Protein AF-T0GDC6-F1 (afdb_monomer)

pLDDT: mean 84.87, std 10.02, range [43.97, 96.94]

Mean predicted aligned error: 14.64 Å

Structure (mmCIF, N/CA/C/O backbone):
data_AF-T0GDC6-F1
#
_entry.id   AF-T0GDC6-F1
#
loop_
_atom_site.group_PDB
_atom_site.id
_atom_site.type_symbol
_atom_site.label_atom_id
_atom_site.label_alt_id
_atom_site.label_comp_id
_atom_site.label_asym_id
_atom_site.label_entity_id
_atom_site.label_seq_id
_atom_site.pdbx_PDB_ins_code
_atom_site.Cartn_x
_atom_site.Cartn_y
_atom_site.Cartn_z
_atom_site.occupancy
_atom_site.B_iso_or_equiv
_atom_site.auth_seq_id
_atom_site.auth_comp_id
_atom_site.auth_asym_id
_atom_site.auth_atom_id
_atom_site.pdbx_PDB_model_num
ATOM 1 N N . MET A 1 1 ? 1.321 3.218 -5.647 1.00 87.94 1 MET A N 1
ATOM 2 C CA . MET A 1 1 ? 1.070 2.424 -6.868 1.00 87.94 1 MET A CA 1
ATOM 3 C C . MET A 1 1 ? 0.494 1.071 -6.479 1.00 87.94 1 MET A C 1
ATOM 5 O O . MET A 1 1 ? 0.985 0.480 -5.526 1.00 87.94 1 MET A O 1
ATOM 9 N N . ILE A 1 2 ? -0.524 0.587 -7.190 1.00 90.12 2 ILE A N 1
ATOM 10 C CA . ILE A 1 2 ? -1.077 -0.759 -6.992 1.00 90.12 2 ILE A CA 1
ATOM 11 C C . ILE A 1 2 ? -0.077 -1.789 -7.525 1.00 90.12 2 ILE A C 1
ATOM 13 O O . ILE A 1 2 ? 0.287 -1.742 -8.698 1.00 90.12 2 ILE A O 1
ATOM 17 N N . THR A 1 3 ? 0.374 -2.711 -6.680 1.00 88.94 3 THR A N 1
ATOM 18 C CA . THR A 1 3 ? 1.373 -3.736 -7.024 1.00 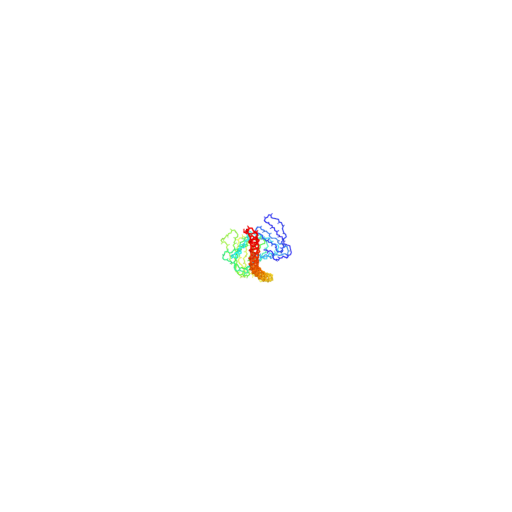88.94 3 THR A CA 1
ATOM 19 C C . THR A 1 3 ? 0.760 -5.112 -7.241 1.00 88.94 3 THR A C 1
ATOM 21 O O . THR A 1 3 ? 1.331 -5.918 -7.973 1.00 88.94 3 THR A O 1
ATOM 24 N N . PHE A 1 4 ? -0.404 -5.376 -6.652 1.00 88.44 4 PHE A N 1
ATOM 25 C CA . PHE A 1 4 ? -1.114 -6.639 -6.802 1.00 88.44 4 PHE A CA 1
ATOM 26 C C . PHE A 1 4 ? -2.624 -6.416 -6.754 1.00 88.44 4 PHE A C 1
ATOM 28 O O . PHE A 1 4 ? -3.105 -5.554 -6.020 1.00 88.44 4 PHE A O 1
ATOM 35 N N . VAL A 1 5 ? -3.372 -7.199 -7.532 1.00 88.62 5 VAL A N 1
ATOM 36 C CA . VAL A 1 5 ? -4.837 -7.158 -7.584 1.00 88.62 5 VAL A CA 1
ATOM 37 C C . VAL A 1 5 ? -5.374 -8.577 -7.717 1.00 88.62 5 VAL A C 1
ATOM 39 O O . VAL A 1 5 ? -4.943 -9.326 -8.593 1.00 88.62 5 VAL A O 1
ATOM 42 N N . LYS A 1 6 ? -6.366 -8.920 -6.896 1.00 88.25 6 LYS A N 1
ATOM 43 C CA . LYS A 1 6 ? -7.207 -10.107 -7.059 1.00 88.25 6 LYS A CA 1
ATOM 44 C C . LYS A 1 6 ? -8.673 -9.702 -6.996 1.00 88.25 6 LYS A C 1
ATOM 46 O O . LYS A 1 6 ? -9.076 -8.967 -6.100 1.00 88.25 6 LYS A O 1
ATOM 51 N N . GLY A 1 7 ? -9.473 -10.237 -7.914 1.00 89.56 7 GLY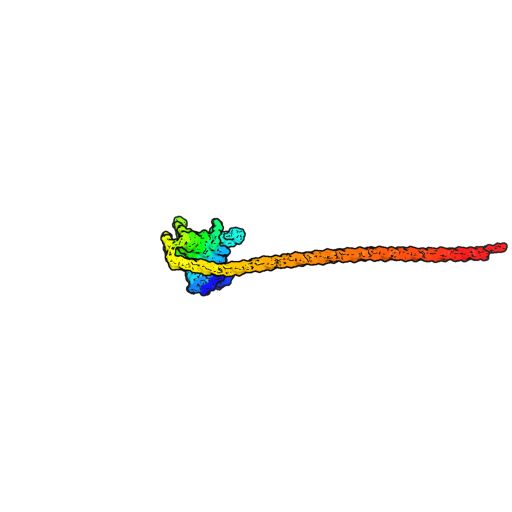 A N 1
ATOM 52 C CA . GLY A 1 7 ? -10.912 -9.994 -7.956 1.00 89.56 7 GLY A CA 1
ATOM 53 C C . GLY A 1 7 ? -11.271 -8.619 -8.524 1.00 89.56 7 GLY A C 1
ATOM 54 O O . GLY A 1 7 ? -10.617 -8.120 -9.437 1.00 89.56 7 GLY A O 1
ATOM 55 N N . THR A 1 8 ? -12.348 -8.029 -8.010 1.00 92.62 8 THR A N 1
ATOM 56 C CA . THR A 1 8 ? -12.908 -6.759 -8.486 1.00 92.62 8 THR A CA 1
ATOM 57 C C . THR A 1 8 ? -12.355 -5.596 -7.674 1.00 92.62 8 THR A C 1
ATOM 59 O O . THR A 1 8 ? -12.653 -5.472 -6.484 1.00 92.62 8 THR A O 1
ATOM 62 N N . VAL A 1 9 ? -11.593 -4.720 -8.330 1.00 94.69 9 VAL A N 1
ATOM 63 C CA . VAL A 1 9 ? -11.029 -3.508 -7.725 1.00 94.69 9 VAL A CA 1
ATOM 64 C C . VAL A 1 9 ? -11.320 -2.309 -8.618 1.00 94.69 9 VAL A C 1
ATOM 66 O O . VAL A 1 9 ? -10.978 -2.289 -9.804 1.00 94.69 9 VAL A O 1
ATOM 69 N N . LYS A 1 10 ? -11.970 -1.304 -8.039 1.00 94.44 10 LYS A N 1
ATOM 70 C CA . LYS A 1 10 ? -12.361 -0.066 -8.708 1.00 94.44 10 LYS A CA 1
ATOM 71 C C . LYS A 1 10 ? -11.601 1.096 -8.100 1.00 94.44 10 LYS A C 1
ATOM 73 O O . LYS A 1 10 ? -11.479 1.192 -6.883 1.00 94.44 10 LYS A O 1
ATOM 78 N N . LEU A 1 11 ? -11.112 1.985 -8.950 1.00 94.50 11 LEU A N 1
ATOM 79 C CA . LEU A 1 11 ? -10.502 3.239 -8.542 1.00 94.50 11 LEU A CA 1
ATOM 80 C C . LEU A 1 11 ? -11.420 4.381 -8.975 1.00 94.50 11 LEU A C 1
ATOM 82 O O . LEU A 1 11 ? -11.997 4.344 -10.053 1.00 94.50 11 LEU A O 1
ATOM 86 N N . PHE A 1 12 ? -11.546 5.408 -8.157 1.00 93.88 12 PHE A N 1
ATOM 87 C CA . PHE A 1 12 ? -12.284 6.623 -8.453 1.00 93.88 12 PHE A CA 1
ATOM 88 C C . PHE A 1 12 ? -11.332 7.787 -8.262 1.00 93.88 12 PHE A C 1
ATOM 90 O O . PHE A 1 12 ? -10.625 7.840 -7.257 1.00 93.88 12 PHE A O 1
ATOM 97 N N . ASP A 1 13 ? -11.295 8.699 -9.225 1.00 91.12 13 ASP A N 1
ATOM 98 C CA . ASP A 1 13 ? -10.510 9.915 -9.055 1.00 91.12 13 ASP A CA 1
ATOM 99 C C . ASP A 1 13 ? -11.232 10.962 -8.199 1.00 91.12 13 ASP A C 1
ATOM 101 O O . ASP A 1 13 ? -12.396 10.791 -7.830 1.00 91.12 13 ASP A O 1
ATOM 105 N N . LYS A 1 14 ? -10.551 12.079 -7.927 1.00 89.06 14 LYS A N 1
ATOM 106 C CA . LYS A 1 14 ? -11.100 13.211 -7.163 1.00 89.06 14 LYS A CA 1
ATOM 107 C C . LYS A 1 14 ? -12.462 13.742 -7.643 1.00 89.06 14 LYS A C 1
ATOM 109 O O . LYS A 1 14 ? -13.164 14.383 -6.869 1.00 89.06 14 LYS A O 1
ATOM 114 N N . VAL A 1 15 ? -12.834 13.537 -8.916 1.00 88.19 15 VAL A N 1
ATOM 115 C CA . VAL A 1 15 ? -14.137 13.970 -9.466 1.00 88.19 15 VAL A CA 1
ATOM 116 C C . VAL A 1 15 ? -15.171 12.840 -9.492 1.00 88.19 15 VAL A C 1
ATOM 118 O O . VAL A 1 15 ? -16.269 13.017 -10.015 1.00 88.19 15 VAL A O 1
ATOM 121 N N . GLY A 1 16 ? -14.836 11.677 -8.929 1.00 87.06 16 GLY A N 1
ATOM 122 C CA . GLY A 1 16 ? -15.696 10.500 -8.867 1.00 87.06 16 GLY A CA 1
ATOM 123 C C . GLY A 1 16 ? -15.727 9.686 -10.159 1.00 87.06 16 GLY A C 1
ATOM 124 O O . GLY A 1 16 ? -16.587 8.817 -10.304 1.00 87.06 16 GLY A O 1
ATOM 125 N N . LYS A 1 17 ? -14.817 9.931 -11.112 1.00 91.31 17 LYS A N 1
ATOM 126 C CA . LYS A 1 17 ? -14.759 9.145 -12.346 1.00 91.31 17 LYS A CA 1
ATOM 127 C C . LYS A 1 17 ? -14.129 7.786 -12.062 1.00 91.31 17 LYS A C 1
ATOM 129 O O . LYS A 1 17 ? -12.987 7.705 -11.610 1.00 91.31 17 LYS A O 1
ATOM 134 N N . GLU A 1 18 ? -14.867 6.727 -12.387 1.00 92.06 18 GLU A N 1
ATOM 135 C CA . GLU A 1 18 ? -14.387 5.351 -12.271 1.00 92.06 18 GLU A CA 1
ATOM 136 C C . GLU A 1 18 ? -13.240 5.079 -13.262 1.00 92.06 18 GLU A C 1
ATOM 138 O O . GLU A 1 18 ? -13.287 5.439 -14.444 1.00 92.06 18 GLU A O 1
ATOM 143 N N . LYS A 1 19 ? -12.199 4.427 -12.753 1.00 90.19 19 LYS A N 1
ATOM 144 C CA . LYS A 1 19 ? -11.016 3.930 -13.447 1.00 90.19 19 LYS A CA 1
ATOM 145 C C . LYS A 1 19 ? -10.778 2.480 -13.008 1.00 90.19 19 LYS A C 1
ATOM 147 O O . LYS A 1 19 ? -11.072 2.121 -11.865 1.00 90.19 19 LYS A O 1
ATOM 152 N N . PRO A 1 20 ? -10.222 1.629 -13.880 1.00 85.31 20 PRO A N 1
ATOM 153 C CA . PRO A 1 20 ? -9.853 0.278 -13.486 1.00 85.31 20 PRO A CA 1
ATOM 154 C C . PRO A 1 20 ? -8.750 0.321 -12.418 1.00 85.31 20 PRO A C 1
ATOM 156 O O . PRO A 1 20 ? -7.699 0.930 -12.627 1.00 85.31 20 PRO A O 1
ATOM 159 N N . GLY A 1 21 ? -8.977 -0.345 -11.282 1.00 85.81 21 GLY A N 1
ATOM 160 C CA . GLY A 1 21 ? -7.964 -0.560 -10.250 1.00 85.81 21 GLY A CA 1
ATOM 161 C C . GLY A 1 21 ? -7.010 -1.676 -10.661 1.00 85.81 21 GLY A C 1
ATOM 162 O O . GLY A 1 21 ? -7.062 -2.764 -10.103 1.00 85.81 21 GLY A O 1
ATOM 163 N N . ALA A 1 22 ? -6.199 -1.433 -11.691 1.00 87.25 22 ALA A N 1
ATOM 164 C CA . ALA A 1 22 ? -5.261 -2.406 -12.242 1.00 87.25 22 ALA A CA 1
ATOM 165 C C . ALA A 1 22 ? -3.869 -2.294 -11.601 1.00 87.25 22 ALA A C 1
ATOM 167 O O . ALA A 1 22 ? -3.499 -1.256 -11.049 1.00 87.25 22 ALA A O 1
ATOM 168 N N . VAL A 1 23 ? -3.067 -3.354 -11.724 1.00 87.31 23 VAL A N 1
ATOM 169 C CA . VAL A 1 23 ? -1.643 -3.318 -11.359 1.00 87.31 23 VAL A CA 1
ATOM 170 C C . VAL A 1 23 ? -0.941 -2.184 -12.122 1.00 87.31 23 VAL A C 1
ATOM 172 O O . VAL A 1 23 ? -1.254 -1.920 -13.282 1.00 87.31 23 VAL A O 1
ATOM 175 N N . ASN A 1 24 ? -0.002 -1.508 -11.461 1.00 85.88 24 ASN A N 1
ATOM 176 C CA . ASN A 1 24 ? 0.695 -0.293 -11.899 1.00 85.88 24 ASN A CA 1
ATOM 177 C C . ASN A 1 24 ? -0.163 0.983 -11.960 1.00 85.88 24 ASN A C 1
ATOM 179 O O . ASN A 1 24 ? 0.342 2.036 -12.350 1.00 85.88 24 ASN A O 1
ATOM 183 N N . ALA A 1 25 ? -1.429 0.947 -11.530 1.00 87.12 25 ALA A N 1
ATOM 184 C CA . ALA A 1 25 ? -2.201 2.172 -11.357 1.00 87.12 25 ALA A CA 1
ATOM 185 C C . ALA A 1 25 ? -1.649 3.007 -10.189 1.00 87.12 25 ALA A C 1
ATOM 187 O O . ALA A 1 25 ? -1.291 2.491 -9.123 1.00 87.12 25 ALA A O 1
ATOM 188 N N . PHE A 1 26 ? -1.596 4.322 -10.379 1.00 87.62 26 PHE A N 1
ATOM 189 C CA . PHE A 1 26 ? -1.229 5.270 -9.333 1.00 87.62 26 PHE A CA 1
ATOM 190 C C . PHE A 1 26 ? -2.486 5.780 -8.638 1.00 87.62 26 PHE A C 1
ATOM 192 O O . PHE A 1 26 ? -3.463 6.111 -9.304 1.00 87.62 26 PHE A O 1
ATOM 199 N N . LEU A 1 27 ? -2.431 5.848 -7.308 1.00 87.88 27 LEU A N 1
ATOM 200 C CA . LEU A 1 27 ? -3.417 6.567 -6.514 1.00 87.88 27 LEU A CA 1
ATOM 201 C C . LEU A 1 27 ? -2.847 7.948 -6.229 1.00 87.88 27 LEU A C 1
ATOM 203 O O . LEU A 1 27 ? -1.712 8.068 -5.757 1.00 87.88 27 LEU A O 1
ATOM 207 N N . LEU A 1 28 ? -3.627 8.968 -6.549 1.00 88.75 28 LEU A N 1
ATOM 208 C CA . LEU A 1 28 ? -3.321 10.359 -6.271 1.00 88.75 28 LEU A CA 1
ATOM 209 C C . LEU A 1 28 ? -4.038 10.807 -4.989 1.00 88.75 28 LEU A C 1
ATOM 211 O O . LEU A 1 28 ? -4.956 10.130 -4.516 1.00 88.75 28 LEU A O 1
ATOM 215 N N . PRO A 1 29 ? -3.632 11.944 -4.402 1.00 89.62 29 PRO A N 1
ATOM 216 C CA . PRO A 1 29 ? -4.428 12.582 -3.365 1.00 89.62 29 PRO A CA 1
ATOM 217 C C . PRO A 1 29 ? -5.875 12.779 -3.832 1.00 89.62 29 PRO A C 1
ATOM 219 O O . PRO A 1 29 ? -6.115 13.144 -4.981 1.00 89.62 29 PRO A O 1
ATOM 222 N N . GLU A 1 30 ? -6.809 12.551 -2.914 1.00 90.62 30 GLU A N 1
ATOM 223 C CA . GLU A 1 30 ? -8.265 12.582 -3.093 1.00 90.62 30 GLU A CA 1
ATOM 224 C C . GLU A 1 30 ? -8.864 11.435 -3.925 1.00 90.62 30 GLU A C 1
ATOM 226 O O . GLU A 1 30 ? -10.083 11.381 -4.091 1.00 90.62 30 GLU A O 1
ATOM 231 N N . ASP A 1 31 ? -8.057 10.479 -4.394 1.00 93.31 31 ASP A N 1
ATOM 232 C CA . ASP A 1 31 ? -8.579 9.273 -5.037 1.00 93.31 31 ASP A CA 1
ATOM 233 C C . ASP A 1 31 ? -9.200 8.313 -4.009 1.00 93.31 31 ASP A C 1
ATOM 235 O O . ASP A 1 31 ? -8.842 8.281 -2.826 1.00 93.31 31 ASP A O 1
ATOM 239 N N . ARG A 1 32 ? -10.118 7.467 -4.477 1.00 94.94 32 ARG A N 1
ATOM 240 C CA . ARG A 1 32 ? -10.798 6.449 -3.673 1.00 94.94 32 ARG A CA 1
ATOM 241 C C . ARG A 1 32 ? -10.711 5.090 -4.344 1.00 94.94 32 ARG A C 1
ATOM 243 O O . ARG A 1 32 ? -10.975 4.967 -5.533 1.00 94.94 32 ARG A O 1
ATOM 250 N N . ILE A 1 33 ? -10.401 4.060 -3.576 1.00 95.44 33 ILE A N 1
ATOM 251 C CA . ILE A 1 33 ? -10.332 2.674 -4.034 1.00 95.44 33 ILE A CA 1
ATOM 252 C C . ILE A 1 33 ? -11.403 1.837 -3.339 1.00 95.44 33 ILE A C 1
ATOM 254 O O . ILE A 1 33 ? -11.638 1.972 -2.136 1.00 95.44 33 ILE A O 1
ATOM 258 N N . GLU A 1 34 ? -12.067 0.990 -4.120 1.00 96.00 34 GLU A N 1
ATOM 259 C CA . GLU A 1 34 ? -13.114 0.085 -3.664 1.00 96.00 34 GLU A CA 1
ATOM 260 C C . GLU A 1 34 ? -12.808 -1.350 -4.090 1.00 96.00 34 GLU A C 1
ATOM 262 O O . GLU A 1 34 ? -12.505 -1.619 -5.257 1.00 96.00 34 GLU A O 1
ATOM 267 N N . THR A 1 35 ? -12.921 -2.283 -3.151 1.00 95.75 35 THR A N 1
ATOM 268 C CA . THR A 1 35 ? -12.756 -3.719 -3.389 1.00 95.75 35 THR A CA 1
ATOM 269 C C . THR A 1 35 ? -14.088 -4.444 -3.223 1.00 95.75 35 THR A C 1
ATOM 271 O O . THR A 1 35 ? -14.856 -4.196 -2.291 1.00 95.75 35 THR A O 1
ATOM 274 N N . GLY A 1 36 ? -14.377 -5.356 -4.150 1.00 93.31 36 GLY A N 1
ATOM 275 C CA . GLY A 1 36 ? -15.549 -6.225 -4.080 1.00 93.31 36 GLY A CA 1
ATOM 276 C C . GLY A 1 36 ? -15.373 -7.388 -3.101 1.00 93.31 36 GLY A C 1
ATOM 277 O O . GLY A 1 36 ? -14.389 -7.471 -2.366 1.00 93.31 36 GLY A O 1
ATOM 278 N N . LYS A 1 37 ? -16.329 -8.317 -3.132 1.00 92.94 37 LYS A N 1
ATOM 279 C CA . LYS A 1 37 ? -16.255 -9.594 -2.411 1.00 92.94 37 LYS A CA 1
ATOM 280 C C . LYS A 1 37 ? -15.108 -10.461 -2.949 1.00 92.94 37 LYS A C 1
ATOM 282 O O . LYS A 1 37 ? -14.830 -10.413 -4.150 1.00 92.94 37 LYS A O 1
ATOM 287 N N . ASP A 1 38 ? -14.446 -11.227 -2.082 1.00 88.31 38 ASP A N 1
ATOM 288 C CA . ASP A 1 38 ? -13.344 -12.143 -2.421 1.00 88.31 38 ASP A CA 1
ATOM 289 C C . ASP A 1 38 ? -12.195 -11.454 -3.194 1.00 88.31 38 ASP A C 1
ATOM 291 O O . ASP A 1 38 ? -11.463 -12.077 -3.970 1.00 88.31 38 ASP A O 1
ATOM 295 N N . SER A 1 39 ? -12.058 -10.138 -3.007 1.00 90.56 39 SER A N 1
ATOM 296 C CA . SER A 1 39 ? -11.150 -9.273 -3.759 1.00 90.56 39 SER A CA 1
ATOM 297 C C . SER A 1 39 ? -10.174 -8.574 -2.821 1.00 90.56 39 SER A C 1
ATOM 299 O O . SER A 1 39 ? -10.543 -8.206 -1.712 1.00 90.56 39 SER A O 1
ATOM 301 N N . TYR A 1 40 ? -8.939 -8.352 -3.257 1.00 91.44 40 TYR A N 1
ATOM 302 C CA . TYR A 1 40 ? -7.987 -7.523 -2.520 1.00 91.44 40 TYR A CA 1
ATOM 303 C C . TYR A 1 40 ? -6.999 -6.839 -3.462 1.00 91.44 40 TYR A C 1
ATOM 305 O O . TYR A 1 40 ? -6.774 -7.290 -4.589 1.00 91.44 40 TYR A O 1
ATOM 313 N N . ALA A 1 41 ? -6.411 -5.744 -2.993 1.00 92.62 41 ALA A N 1
ATOM 314 C CA . ALA A 1 41 ? -5.368 -5.016 -3.702 1.00 92.62 41 ALA A CA 1
ATOM 315 C C . ALA A 1 41 ? -4.226 -4.660 -2.755 1.00 92.62 41 ALA A C 1
ATOM 317 O O . ALA A 1 41 ? -4.480 -4.214 -1.638 1.00 92.62 41 ALA A O 1
ATOM 318 N N . ASP A 1 42 ? -2.990 -4.787 -3.227 1.00 92.94 42 ASP A N 1
ATOM 319 C CA . ASP A 1 42 ? -1.816 -4.311 -2.499 1.00 92.94 42 ASP A CA 1
ATOM 320 C C . ASP A 1 42 ? -1.341 -2.993 -3.116 1.00 92.94 42 ASP A C 1
ATOM 322 O O . ASP A 1 42 ? -1.187 -2.859 -4.334 1.00 92.94 42 ASP A O 1
ATOM 326 N N . LEU A 1 43 ? -1.134 -2.001 -2.258 1.00 91.50 43 LEU A N 1
ATOM 327 C CA . LEU A 1 43 ? -0.713 -0.651 -2.591 1.00 91.50 43 LEU A CA 1
ATOM 328 C C . LEU A 1 43 ? 0.659 -0.382 -1.976 1.00 91.50 43 LEU A C 1
ATOM 330 O O . LEU A 1 43 ? 0.799 -0.314 -0.759 1.00 91.50 43 LEU A O 1
ATOM 334 N N . GLN A 1 44 ? 1.659 -0.144 -2.818 1.00 89.00 44 GLN A N 1
ATOM 335 C CA . GLN A 1 44 ? 2.961 0.364 -2.392 1.00 89.00 44 GLN A CA 1
ATOM 336 C C . GLN A 1 44 ? 2.928 1.897 -2.346 1.00 89.00 44 GLN A C 1
ATOM 338 O O . GLN A 1 44 ? 2.694 2.537 -3.380 1.00 89.00 44 GLN A O 1
ATOM 343 N N . LEU A 1 45 ? 3.175 2.496 -1.178 1.00 84.69 45 LEU A N 1
ATOM 344 C CA . LEU A 1 45 ? 3.294 3.956 -1.038 1.00 84.69 45 LEU A CA 1
ATOM 345 C C . LEU A 1 45 ? 4.731 4.443 -1.231 1.00 84.69 45 LEU A C 1
ATOM 347 O O . LEU A 1 45 ? 4.980 5.351 -2.016 1.00 84.69 45 LEU A O 1
ATOM 351 N N . ALA A 1 46 ? 5.667 3.822 -0.523 1.00 80.44 46 ALA A N 1
ATOM 352 C CA . ALA A 1 46 ? 7.095 4.122 -0.543 1.00 80.44 46 ALA A CA 1
ATOM 353 C C . ALA A 1 46 ? 7.870 2.832 -0.270 1.00 80.44 46 ALA A C 1
ATOM 355 O O . ALA A 1 46 ? 7.248 1.824 0.066 1.00 80.44 46 ALA A O 1
ATOM 356 N N . ASP A 1 47 ? 9.198 2.837 -0.382 1.00 75.06 47 ASP A N 1
ATOM 357 C CA . ASP A 1 47 ? 9.977 1.627 -0.116 1.00 75.06 47 ASP A CA 1
ATOM 358 C C . ASP A 1 47 ? 9.719 1.097 1.308 1.00 75.06 47 ASP A C 1
ATOM 360 O O . ASP A 1 47 ? 9.885 1.813 2.291 1.00 75.06 47 ASP A O 1
ATOM 364 N N . GLY A 1 48 ? 9.254 -0.151 1.411 1.00 77.69 48 GLY A N 1
ATOM 365 C CA . GLY A 1 48 ? 8.935 -0.795 2.689 1.00 77.69 48 GLY A CA 1
ATOM 366 C C . GLY A 1 48 ? 7.576 -0.432 3.300 1.00 77.69 48 GLY A C 1
ATOM 367 O O . GLY A 1 48 ? 7.256 -0.955 4.365 1.00 77.69 48 GLY A O 1
ATOM 368 N N . VAL A 1 49 ? 6.762 0.408 2.648 1.00 86.12 49 VAL A N 1
ATOM 369 C CA . VAL A 1 49 ? 5.398 0.745 3.098 1.00 86.12 49 VAL A CA 1
ATOM 370 C C . VAL A 1 49 ? 4.358 0.203 2.123 1.00 86.12 49 VAL A C 1
ATOM 372 O O . VAL A 1 49 ? 4.183 0.743 1.024 1.00 86.12 49 VAL A O 1
ATOM 375 N N . VAL A 1 50 ? 3.662 -0.852 2.550 1.00 90.56 50 VAL A N 1
ATOM 376 C CA . VAL A 1 50 ? 2.623 -1.545 1.775 1.00 90.56 50 VAL A CA 1
ATOM 377 C C . VAL A 1 50 ? 1.308 -1.540 2.532 1.00 90.56 50 VAL A C 1
ATOM 379 O O . VAL A 1 50 ? 1.275 -1.797 3.731 1.00 90.56 50 VAL A O 1
ATOM 382 N N . ILE A 1 51 ? 0.219 -1.291 1.816 1.00 93.38 51 ILE A N 1
ATOM 383 C CA . ILE A 1 51 ? -1.143 -1.354 2.335 1.00 93.38 51 ILE A CA 1
ATOM 384 C C . ILE A 1 51 ? -1.906 -2.388 1.520 1.00 93.38 51 ILE A C 1
ATOM 386 O O . ILE A 1 51 ? -2.124 -2.203 0.325 1.00 93.38 51 ILE A O 1
ATOM 390 N N . ARG A 1 52 ? -2.338 -3.461 2.168 1.00 94.50 52 ARG A N 1
ATOM 391 C CA . ARG A 1 52 ? -3.293 -4.417 1.624 1.00 94.50 52 ARG A CA 1
ATOM 392 C C . ARG A 1 52 ? -4.706 -3.971 1.951 1.00 94.50 52 ARG A C 1
ATOM 394 O O . ARG A 1 52 ? -5.076 -3.814 3.111 1.00 94.50 52 ARG A O 1
ATOM 401 N N . ILE A 1 53 ? -5.504 -3.813 0.912 1.00 96.12 53 ILE A N 1
ATOM 402 C CA . ILE A 1 53 ? -6.914 -3.450 0.965 1.00 96.12 53 ILE A CA 1
ATOM 403 C C . ILE A 1 53 ? -7.693 -4.746 0.771 1.00 96.12 53 ILE A C 1
ATOM 405 O O . ILE A 1 53 ? -7.661 -5.316 -0.321 1.00 96.12 53 ILE A O 1
ATOM 409 N N . LYS A 1 54 ? -8.339 -5.245 1.829 1.00 95.50 54 LYS A N 1
ATOM 410 C CA . LYS A 1 54 ? -9.087 -6.513 1.796 1.00 95.50 54 LYS A CA 1
ATOM 411 C C . LYS A 1 54 ? -10.442 -6.330 1.124 1.00 95.50 54 LYS A C 1
ATOM 413 O O . LYS A 1 54 ? -10.773 -5.242 0.666 1.00 95.50 54 LYS A O 1
ATOM 418 N N . GLU A 1 55 ? -11.231 -7.392 1.053 1.00 94.88 55 GLU A N 1
ATOM 419 C CA . GLU A 1 55 ? -12.547 -7.368 0.417 1.00 94.88 55 GLU A CA 1
ATOM 420 C C . GLU A 1 55 ? -13.520 -6.384 1.076 1.00 94.88 55 GLU A C 1
ATOM 422 O O . GLU A 1 55 ? -13.381 -6.029 2.248 1.00 94.88 55 GLU A O 1
ATOM 427 N N . ASN A 1 56 ? -14.531 -5.961 0.315 1.00 95.56 56 ASN A N 1
ATOM 428 C CA . ASN A 1 56 ? -15.614 -5.086 0.776 1.00 95.56 56 ASN A CA 1
ATOM 429 C C . ASN A 1 56 ? -15.123 -3.788 1.442 1.00 95.56 56 ASN A C 1
ATOM 431 O O . ASN A 1 56 ? -15.742 -3.301 2.396 1.00 95.56 56 ASN A O 1
ATOM 435 N N . THR A 1 57 ? -14.011 -3.242 0.947 1.00 96.94 57 THR A N 1
ATOM 436 C CA . THR A 1 57 ? -13.331 -2.090 1.535 1.00 96.94 57 THR A CA 1
ATOM 437 C C . THR A 1 57 ? -13.495 -0.852 0.672 1.00 96.94 57 THR A C 1
ATOM 439 O O . THR A 1 57 ? -13.374 -0.917 -0.548 1.00 96.94 57 THR A O 1
ATOM 442 N N . VAL A 1 58 ? -13.758 0.281 1.322 1.00 96.12 58 VAL A N 1
ATOM 443 C CA . VAL A 1 58 ? -13.803 1.615 0.718 1.00 96.12 58 VAL A CA 1
ATOM 444 C C . VAL A 1 58 ? -12.773 2.477 1.432 1.00 96.12 58 VAL A C 1
ATOM 446 O O . VAL A 1 58 ? -12.943 2.817 2.606 1.00 96.12 58 VAL A O 1
ATOM 449 N N . LEU A 1 59 ? -11.704 2.815 0.718 1.00 96.38 59 LEU A N 1
ATOM 450 C CA . LEU A 1 59 ? -10.569 3.560 1.251 1.00 96.38 59 LEU A CA 1
ATOM 451 C C . LEU A 1 59 ? -10.326 4.804 0.391 1.00 96.38 59 LEU A C 1
ATOM 453 O O . LEU A 1 59 ? -10.157 4.704 -0.823 1.00 96.38 59 LEU A O 1
ATOM 457 N N . ALA A 1 60 ? -10.295 5.977 1.013 1.00 95.12 60 ALA A N 1
ATOM 458 C CA . ALA A 1 60 ? -10.006 7.245 0.354 1.00 95.12 60 ALA A CA 1
ATOM 459 C C . ALA A 1 60 ? -8.640 7.792 0.780 1.00 95.12 60 ALA A C 1
ATOM 461 O O . ALA A 1 60 ? -8.265 7.760 1.951 1.00 95.12 60 ALA A O 1
ATOM 462 N N . MET A 1 61 ? -7.890 8.311 -0.182 1.00 93.25 61 MET A N 1
ATOM 463 C CA . MET A 1 61 ? -6.559 8.868 0.017 1.00 93.25 61 MET A CA 1
ATOM 464 C C . MET A 1 61 ? -6.692 10.359 0.342 1.00 93.25 61 MET A C 1
ATOM 466 O O . MET A 1 61 ? -6.637 11.182 -0.563 1.00 93.25 61 MET A O 1
ATOM 470 N N . LYS A 1 62 ? -6.885 10.761 1.604 1.00 91.00 62 LYS A N 1
ATOM 471 C CA . LYS A 1 62 ? -7.022 12.198 1.930 1.00 91.00 62 LYS A CA 1
ATOM 472 C C . LYS A 1 62 ? -5.772 12.978 1.537 1.00 91.00 62 LYS A C 1
ATOM 474 O O . LYS A 1 62 ? -5.858 14.009 0.874 1.00 91.00 62 LYS A O 1
ATOM 479 N N . LYS A 1 63 ? -4.608 12.487 1.958 1.00 89.00 63 LYS A N 1
ATOM 480 C CA . LYS A 1 63 ? -3.308 13.063 1.609 1.00 89.00 63 LYS A CA 1
ATOM 481 C C . LYS A 1 63 ? -2.298 11.946 1.460 1.00 89.00 63 LYS A C 1
ATOM 483 O O . LYS A 1 63 ? -2.142 11.135 2.363 1.00 89.00 63 LYS A O 1
ATOM 488 N N . ILE A 1 64 ? -1.597 11.930 0.336 1.00 87.94 64 ILE A N 1
ATOM 489 C CA . ILE A 1 64 ? -0.446 11.057 0.131 1.00 87.94 64 ILE A CA 1
ATOM 490 C C . ILE A 1 64 ? 0.663 11.893 -0.472 1.00 87.94 64 ILE A C 1
ATOM 492 O O . ILE A 1 64 ? 0.510 12.464 -1.551 1.00 87.94 64 ILE A O 1
ATOM 496 N N . PHE A 1 65 ? 1.781 11.952 0.233 1.00 83.44 65 PHE A N 1
ATOM 497 C CA . PHE A 1 65 ? 2.983 12.615 -0.222 1.00 83.44 65 PHE A CA 1
ATOM 498 C C . PHE A 1 65 ? 4.207 11.854 0.281 1.00 83.44 65 PHE A C 1
ATOM 500 O O . PHE A 1 65 ? 4.264 11.441 1.438 1.00 83.44 65 PHE A O 1
ATOM 507 N N . VAL A 1 66 ? 5.178 11.662 -0.606 1.00 79.69 66 VAL A N 1
ATOM 508 C CA . VAL A 1 66 ? 6.454 11.021 -0.290 1.00 79.69 66 VAL A CA 1
ATOM 509 C C . VAL A 1 66 ? 7.557 11.963 -0.746 1.00 79.69 66 VAL A C 1
ATOM 511 O O . VAL A 1 66 ? 7.699 12.215 -1.944 1.00 79.69 66 VAL A O 1
ATOM 514 N N . ASP A 1 67 ? 8.331 12.492 0.198 1.00 77.81 67 ASP A N 1
ATOM 515 C CA . ASP A 1 67 ? 9.497 13.314 -0.109 1.00 77.81 67 ASP A CA 1
ATOM 516 C C . ASP A 1 67 ? 10.697 12.410 -0.405 1.00 77.81 67 ASP A C 1
ATOM 518 O O . ASP A 1 67 ? 11.290 11.807 0.492 1.00 77.81 67 ASP A O 1
ATOM 522 N N . SER A 1 68 ? 11.083 12.326 -1.678 1.00 67.88 68 SER A N 1
ATOM 523 C CA . SER A 1 68 ? 12.205 11.492 -2.119 1.00 67.88 68 SER A CA 1
ATOM 524 C C . SER A 1 68 ? 13.581 11.987 -1.653 1.00 67.88 68 SER A C 1
ATOM 526 O O . SER A 1 68 ? 14.534 11.216 -1.715 1.00 67.88 68 SER A O 1
ATOM 528 N N . LYS A 1 69 ? 13.724 13.247 -1.209 1.00 70.56 69 LYS A N 1
ATOM 529 C CA . LYS A 1 69 ? 15.013 13.791 -0.737 1.00 70.56 69 LYS A CA 1
ATOM 530 C C . LYS A 1 69 ? 15.319 13.366 0.692 1.00 70.56 69 LYS A C 1
ATOM 532 O O . LYS A 1 69 ? 16.460 13.031 0.996 1.00 70.56 69 LYS A O 1
ATOM 537 N N . ASN A 1 70 ? 14.296 13.378 1.542 1.00 70.19 70 ASN A N 1
ATOM 538 C CA . ASN A 1 70 ? 14.440 13.135 2.978 1.00 70.19 70 ASN A CA 1
ATOM 539 C C . ASN A 1 70 ? 13.837 11.788 3.418 1.00 70.19 70 ASN A C 1
ATOM 541 O O . ASN A 1 70 ? 13.996 11.398 4.574 1.00 70.19 70 ASN A O 1
ATOM 545 N N . GLY A 1 71 ? 13.153 11.075 2.514 1.00 69.00 71 GLY A N 1
ATOM 546 C CA . GLY A 1 71 ? 12.480 9.806 2.802 1.00 69.00 71 GLY A CA 1
ATOM 547 C C . GLY A 1 71 ? 11.241 9.962 3.686 1.00 69.00 71 GLY A C 1
ATOM 548 O O . GLY A 1 71 ? 10.848 9.011 4.359 1.00 69.00 71 GLY A O 1
ATOM 549 N N . GLU A 1 72 ? 10.655 11.161 3.737 1.00 80.31 72 GLU A N 1
ATOM 550 C CA . GLU A 1 72 ? 9.496 11.450 4.582 1.00 80.31 72 GLU A CA 1
ATOM 551 C C . GLU A 1 72 ? 8.209 10.984 3.911 1.00 80.31 72 GLU A C 1
ATOM 553 O O . GLU A 1 72 ? 7.991 11.222 2.723 1.00 80.31 72 GLU A O 1
ATOM 558 N N . ILE A 1 73 ? 7.344 10.337 4.686 1.00 83.00 73 ILE A N 1
ATOM 559 C CA . ILE A 1 73 ? 6.065 9.819 4.207 1.00 83.00 73 ILE A CA 1
ATOM 560 C C . ILE A 1 73 ? 4.956 10.519 4.977 1.00 83.00 73 ILE A C 1
ATOM 562 O O . ILE A 1 73 ? 4.921 10.466 6.204 1.00 83.00 73 ILE A O 1
ATOM 566 N N . PHE A 1 74 ? 4.041 11.142 4.244 1.00 87.12 74 PHE A N 1
ATOM 567 C CA . PHE A 1 74 ? 2.808 11.713 4.763 1.00 87.12 74 PHE A CA 1
ATOM 568 C C . PHE A 1 74 ? 1.640 10.978 4.114 1.00 87.12 74 PHE A C 1
ATOM 570 O O . PHE A 1 74 ? 1.335 11.193 2.940 1.00 87.12 74 PHE A O 1
ATOM 577 N N . ALA A 1 75 ? 1.007 10.093 4.874 1.00 89.25 75 ALA A N 1
ATOM 578 C CA . ALA A 1 75 ? -0.158 9.330 4.462 1.00 89.25 75 ALA A CA 1
ATOM 579 C C . ALA A 1 75 ? -1.297 9.574 5.457 1.00 89.25 75 ALA A C 1
ATOM 581 O O . ALA A 1 75 ? -1.189 9.235 6.631 1.00 89.25 75 ALA A O 1
ATOM 582 N N . ASP A 1 76 ? -2.381 10.168 4.976 1.00 92.62 76 ASP A N 1
ATOM 583 C CA . ASP A 1 76 ? -3.661 10.278 5.668 1.00 92.62 76 ASP A CA 1
ATOM 584 C C . ASP A 1 76 ? -4.691 9.514 4.838 1.00 92.62 76 ASP A C 1
ATOM 586 O O . ASP A 1 76 ? -5.052 9.914 3.723 1.00 92.62 76 ASP A O 1
ATOM 590 N N . LEU A 1 77 ? -5.085 8.360 5.361 1.00 94.56 77 LEU A N 1
ATOM 591 C CA . LEU A 1 77 ? -5.979 7.410 4.721 1.00 94.56 77 LEU A CA 1
ATOM 592 C C . LEU A 1 77 ? -7.308 7.438 5.456 1.00 94.56 77 LEU A C 1
ATOM 594 O O . LEU A 1 77 ? -7.337 7.369 6.677 1.00 94.56 77 LEU A O 1
ATOM 598 N N . ASN A 1 78 ? -8.410 7.505 4.726 1.00 95.75 78 ASN A N 1
ATOM 599 C CA . ASN A 1 78 ? -9.744 7.476 5.300 1.00 95.75 78 ASN A CA 1
ATOM 600 C C . ASN A 1 78 ? -10.413 6.142 4.959 1.00 95.75 78 ASN A C 1
ATOM 602 O O . ASN A 1 78 ? -10.754 5.893 3.802 1.00 95.75 78 ASN A O 1
ATOM 606 N N . LEU A 1 79 ? -10.544 5.269 5.952 1.00 96.56 79 LEU A N 1
ATOM 607 C CA . LEU A 1 79 ? -11.207 3.980 5.847 1.00 96.56 79 LEU A CA 1
ATOM 608 C C . LEU A 1 79 ? -12.682 4.156 6.207 1.00 96.56 79 LEU A C 1
ATOM 610 O O . LEU A 1 79 ? -13.053 4.225 7.375 1.00 96.56 79 LEU A O 1
ATOM 614 N N . ASN A 1 80 ? -13.534 4.212 5.188 1.00 93.94 80 ASN A N 1
ATOM 615 C CA . ASN A 1 80 ? -14.973 4.370 5.381 1.00 93.94 80 ASN A CA 1
ATOM 616 C C . ASN A 1 80 ? -15.652 3.061 5.797 1.00 93.94 80 ASN A C 1
ATOM 618 O O . ASN A 1 80 ? -16.659 3.086 6.499 1.00 93.94 80 ASN A O 1
ATOM 622 N N . LYS A 1 81 ? -15.152 1.933 5.284 1.00 94.94 81 LYS A N 1
ATOM 623 C CA . LYS A 1 81 ? -15.678 0.587 5.530 1.00 94.94 81 LYS A CA 1
ATOM 624 C C . LYS A 1 81 ? -14.646 -0.451 5.109 1.00 94.94 81 LYS A C 1
ATOM 626 O O . LYS A 1 81 ? -13.950 -0.231 4.121 1.00 94.94 81 LYS A O 1
ATOM 631 N N . GLY A 1 82 ? -14.634 -1.601 5.771 1.00 95.50 82 GLY A N 1
ATOM 632 C CA . GLY A 1 82 ? -13.873 -2.785 5.385 1.00 95.50 82 GLY A CA 1
ATOM 633 C C . GLY A 1 82 ? -12.626 -2.964 6.233 1.00 95.50 82 GLY A C 1
ATOM 634 O O . GLY A 1 82 ? -12.619 -2.588 7.402 1.00 95.50 82 GLY A O 1
ATOM 635 N N . LYS A 1 83 ? -11.584 -3.571 5.664 1.00 95.88 83 LYS A N 1
ATOM 636 C CA . LYS A 1 83 ? -10.351 -3.901 6.383 1.00 95.88 83 LYS A CA 1
ATOM 637 C C . LYS A 1 83 ? -9.132 -3.535 5.557 1.00 95.88 83 LYS A C 1
ATOM 639 O O . LYS A 1 83 ? -9.049 -3.858 4.370 1.00 95.88 83 LYS A O 1
ATOM 644 N N . ILE A 1 84 ? -8.152 -2.928 6.210 1.00 96.25 84 ILE A N 1
ATOM 645 C CA . ILE A 1 84 ? -6.836 -2.701 5.623 1.00 96.25 84 ILE A CA 1
ATOM 646 C C . ILE A 1 84 ? -5.767 -3.271 6.538 1.00 96.25 84 ILE A C 1
ATOM 648 O O . ILE A 1 84 ? -5.814 -3.071 7.747 1.00 96.25 84 ILE A O 1
ATOM 652 N N . PHE A 1 85 ? -4.794 -3.953 5.952 1.00 95.00 85 PHE A N 1
ATOM 653 C CA . PHE A 1 85 ? -3.573 -4.353 6.631 1.00 95.00 85 PHE A CA 1
ATOM 654 C C . PHE A 1 85 ? -2.433 -3.489 6.106 1.00 95.00 85 PHE A C 1
ATOM 656 O O . PHE A 1 85 ? -2.236 -3.381 4.899 1.00 95.00 85 PHE A O 1
ATOM 663 N N . SER A 1 86 ? -1.693 -2.849 6.997 1.00 93.12 86 SER A N 1
ATOM 664 C CA . SER A 1 86 ? -0.585 -1.969 6.648 1.00 93.12 86 SER A CA 1
ATOM 665 C C . SER A 1 86 ? 0.701 -2.523 7.235 1.00 93.12 86 SER A C 1
ATOM 667 O O . SER A 1 86 ? 0.804 -2.749 8.439 1.00 93.12 86 SER A O 1
ATOM 669 N N . LYS A 1 87 ? 1.684 -2.721 6.358 1.00 90.00 87 LYS A N 1
ATOM 670 C CA . LYS A 1 87 ? 3.040 -3.135 6.696 1.00 90.00 87 LYS A CA 1
ATOM 671 C C . LYS A 1 87 ? 3.971 -1.945 6.517 1.00 90.00 87 LYS A C 1
ATOM 673 O O . LYS A 1 87 ? 4.170 -1.478 5.392 1.00 90.00 87 LYS A O 1
ATOM 678 N N . VAL A 1 88 ? 4.547 -1.462 7.612 1.00 85.50 88 VAL A N 1
ATOM 679 C CA . VAL A 1 88 ? 5.470 -0.320 7.614 1.00 85.50 88 VAL A CA 1
ATOM 680 C C . VAL A 1 88 ? 6.848 -0.816 8.055 1.00 85.50 88 VAL A C 1
ATOM 682 O O . VAL A 1 88 ? 7.261 -0.640 9.199 1.00 85.50 88 VAL A O 1
ATOM 685 N N . ALA A 1 89 ? 7.557 -1.473 7.131 1.00 71.25 89 ALA A N 1
ATOM 686 C CA . ALA A 1 89 ? 8.811 -2.185 7.396 1.00 71.25 89 ALA A CA 1
ATOM 687 C C . ALA A 1 89 ? 9.987 -1.260 7.756 1.00 71.25 89 ALA A C 1
ATOM 689 O O . ALA A 1 89 ? 10.957 -1.695 8.377 1.00 71.25 89 ALA A O 1
ATOM 690 N N . THR A 1 90 ? 9.923 0.017 7.376 1.00 66.75 90 THR A N 1
ATOM 691 C CA . THR A 1 90 ? 10.951 1.007 7.704 1.00 66.75 90 THR A CA 1
ATOM 692 C C . THR A 1 90 ? 10.470 1.888 8.845 1.00 66.75 90 THR A C 1
ATOM 694 O O . THR A 1 90 ? 9.349 2.398 8.826 1.00 66.75 90 THR A O 1
ATOM 697 N N . LYS A 1 91 ? 11.336 2.116 9.838 1.00 66.00 91 LYS A N 1
ATOM 698 C CA . LYS A 1 91 ? 11.050 3.076 10.903 1.00 66.00 91 LYS A CA 1
ATOM 699 C C . LYS A 1 91 ? 10.875 4.455 10.274 1.00 66.00 91 LYS A C 1
ATOM 701 O O . LYS A 1 91 ? 11.841 5.053 9.804 1.00 66.00 91 LYS A O 1
ATOM 706 N N . LEU A 1 92 ? 9.633 4.928 10.264 1.00 67.31 92 LEU A N 1
ATOM 707 C CA . LEU A 1 92 ? 9.267 6.239 9.751 1.00 67.31 92 LEU A CA 1
ATOM 708 C C . LEU A 1 92 ? 10.127 7.329 10.417 1.00 67.31 92 LEU A C 1
ATOM 710 O O . LEU A 1 92 ? 10.404 7.269 11.626 1.00 67.31 92 LEU A O 1
ATOM 714 N N . SER A 1 93 ? 10.570 8.314 9.625 1.00 67.94 93 SER A N 1
ATOM 715 C CA . SER A 1 93 ? 11.337 9.458 10.136 1.00 67.94 93 SER A CA 1
ATOM 716 C C . SER A 1 93 ? 10.538 10.190 11.223 1.00 67.94 93 SER A C 1
ATOM 718 O O . SER A 1 93 ? 9.320 10.046 11.324 1.00 67.94 93 SER A O 1
ATOM 720 N N . LYS A 1 94 ? 11.193 11.007 12.064 1.00 67.69 94 LYS A N 1
ATOM 721 C CA . LYS A 1 94 ? 10.474 11.758 13.118 1.00 67.69 94 LYS A CA 1
ATOM 722 C C . LYS A 1 94 ? 9.395 12.701 12.570 1.00 67.69 94 LYS A C 1
ATOM 724 O O . LYS A 1 94 ? 8.505 13.076 13.323 1.00 67.69 94 LYS A O 1
ATOM 729 N N . THR A 1 95 ? 9.520 13.080 11.308 1.00 74.69 95 THR A N 1
ATOM 730 C CA . THR A 1 95 ? 8.657 14.001 10.568 1.00 74.69 95 THR A CA 1
ATOM 731 C C . THR A 1 95 ? 7.593 13.291 9.736 1.00 74.69 95 THR A C 1
ATOM 733 O O . THR A 1 95 ? 6.624 13.926 9.340 1.00 74.69 95 THR A O 1
ATOM 736 N N . SER A 1 96 ? 7.736 11.983 9.507 1.00 82.44 96 SER A N 1
ATOM 737 C CA . SER A 1 96 ? 6.753 11.185 8.776 1.00 82.44 96 SER A CA 1
ATOM 738 C C . SER A 1 96 ? 5.471 11.002 9.589 1.00 82.44 96 SER A C 1
ATOM 740 O O . SER A 1 96 ? 5.509 10.829 10.809 1.00 82.44 96 SER A O 1
ATOM 742 N N . GLN A 1 97 ? 4.336 10.991 8.897 1.00 85.25 97 GLN A N 1
ATOM 743 C CA . GLN A 1 97 ? 3.008 10.796 9.468 1.00 85.25 97 GLN A CA 1
ATOM 744 C C . GLN A 1 97 ? 2.268 9.726 8.672 1.00 85.25 97 GLN A C 1
ATOM 746 O O . GLN A 1 97 ? 2.105 9.851 7.460 1.00 85.25 97 GLN A O 1
ATOM 751 N N . PHE A 1 98 ? 1.806 8.684 9.358 1.00 90.38 98 PHE A N 1
ATOM 752 C CA . PHE A 1 98 ? 0.938 7.665 8.783 1.00 90.38 98 PHE A CA 1
ATOM 753 C C . PHE A 1 98 ? -0.299 7.540 9.663 1.00 90.38 98 PHE A C 1
ATOM 755 O O . PHE A 1 98 ? -0.220 7.020 10.777 1.00 90.38 98 PHE A O 1
ATOM 762 N N . ASN A 1 99 ? -1.425 8.036 9.161 1.00 93.38 99 ASN A N 1
ATOM 763 C CA . ASN A 1 99 ? -2.699 8.057 9.858 1.00 93.38 99 ASN A CA 1
ATOM 764 C C . ASN A 1 99 ? -3.744 7.281 9.057 1.00 93.38 99 ASN A C 1
ATOM 766 O O . ASN A 1 99 ? -3.892 7.479 7.849 1.00 93.38 99 ASN A O 1
ATOM 770 N N . VAL A 1 100 ? -4.495 6.434 9.753 1.00 94.94 100 VAL A N 1
ATOM 771 C CA . VAL A 1 100 ? -5.714 5.810 9.243 1.00 94.94 100 VAL A CA 1
ATOM 772 C C . VAL A 1 100 ? -6.881 6.374 10.034 1.00 94.94 100 VAL A C 1
ATOM 774 O O . VAL A 1 100 ? -7.068 6.061 11.205 1.00 94.94 100 VAL A O 1
ATOM 777 N N . THR A 1 101 ? -7.655 7.229 9.389 1.00 94.81 101 THR A N 1
ATOM 778 C CA . THR A 1 101 ? -8.892 7.789 9.917 1.00 94.81 101 THR A CA 1
ATOM 779 C C . THR A 1 101 ? -10.047 6.853 9.583 1.00 94.81 101 THR A C 1
ATOM 781 O O . THR A 1 101 ? -10.215 6.455 8.435 1.00 94.81 101 THR A O 1
ATOM 784 N N . THR A 1 102 ? -10.857 6.528 10.576 1.00 94.12 102 THR A N 1
ATOM 785 C CA . THR A 1 102 ? -12.165 5.873 10.447 1.00 94.12 102 THR A CA 1
ATOM 786 C C . THR A 1 102 ? -13.238 6.842 10.960 1.00 94.12 102 THR A C 1
ATOM 788 O O . THR A 1 102 ? -12.889 7.895 11.504 1.00 94.12 102 THR A O 1
ATOM 791 N N . PRO A 1 103 ? -14.539 6.543 10.811 1.00 91.94 103 PRO A N 1
ATOM 792 C CA . PRO A 1 103 ? -15.592 7.363 11.399 1.00 91.94 103 PRO A CA 1
ATOM 793 C C . PRO A 1 103 ? -15.492 7.540 12.921 1.00 91.94 103 PRO A C 1
ATOM 795 O O . PRO A 1 103 ? -15.919 8.579 13.408 1.00 91.94 103 PRO A O 1
ATOM 798 N N . THR A 1 104 ? -14.950 6.565 13.662 1.00 89.88 104 THR A N 1
ATOM 799 C CA . THR A 1 104 ? -14.913 6.608 15.137 1.00 89.88 104 THR A CA 1
ATOM 800 C C . THR A 1 104 ? -13.524 6.853 15.723 1.00 89.88 104 THR A C 1
ATOM 802 O O . THR A 1 104 ? -13.422 7.361 16.836 1.00 89.88 104 THR A O 1
ATOM 805 N N . VAL A 1 105 ? -12.443 6.520 15.007 1.00 93.00 105 VAL A N 1
ATOM 806 C CA . VAL A 1 105 ? -11.066 6.678 15.509 1.00 93.00 105 VAL A CA 1
ATOM 807 C C . VAL A 1 105 ? -10.064 7.109 14.448 1.00 93.00 105 VAL A C 1
ATOM 809 O O . VAL A 1 105 ? -10.209 6.822 13.259 1.00 93.00 105 VAL A O 1
ATOM 812 N N . VAL A 1 106 ? -8.975 7.718 14.905 1.00 94.25 106 VAL A N 1
ATOM 813 C CA . VAL A 1 106 ? -7.760 7.980 14.136 1.00 94.25 106 VAL A CA 1
ATOM 814 C C . VAL A 1 106 ? -6.635 7.102 14.680 1.00 94.25 106 VAL A C 1
ATOM 816 O O . VAL A 1 106 ? -6.208 7.260 15.822 1.00 94.25 106 VAL A O 1
ATOM 819 N N . ALA A 1 107 ? -6.139 6.182 13.855 1.00 93.38 107 ALA A N 1
ATOM 820 C CA . ALA A 1 107 ? -4.986 5.345 14.162 1.00 93.38 107 ALA A CA 1
ATOM 821 C C . ALA A 1 107 ? -3.706 5.976 13.591 1.00 93.38 107 ALA A C 1
ATOM 823 O O . ALA A 1 107 ? -3.491 5.986 12.377 1.00 93.38 107 ALA A O 1
ATOM 824 N N . SER A 1 108 ? -2.848 6.496 14.466 1.00 91.12 108 SER A N 1
ATOM 825 C CA . SER A 1 108 ? -1.545 7.077 14.141 1.00 91.12 108 SER A CA 1
ATOM 826 C C . SER A 1 108 ? -0.419 6.079 14.384 1.00 91.12 108 SER A C 1
ATOM 828 O O . SER A 1 108 ? -0.266 5.524 15.476 1.00 91.12 108 SER A O 1
ATOM 830 N N . VAL A 1 109 ? 0.406 5.872 13.360 1.00 86.81 109 VAL A N 1
ATOM 831 C CA . VAL A 1 109 ? 1.377 4.778 13.315 1.00 86.81 109 VAL A CA 1
ATOM 832 C C . VAL A 1 109 ? 2.805 5.277 13.181 1.00 86.81 109 VAL A C 1
ATOM 834 O O . VAL A 1 109 ? 3.110 6.173 12.393 1.00 86.81 109 VAL A O 1
ATOM 837 N N . ARG A 1 110 ? 3.713 4.620 13.910 1.00 76.50 110 ARG A N 1
ATOM 838 C CA . ARG A 1 110 ? 5.151 4.865 13.827 1.00 76.50 110 ARG A CA 1
ATOM 839 C C . ARG A 1 110 ? 5.948 3.571 13.635 1.00 76.50 110 ARG A C 1
ATOM 841 O O . ARG A 1 110 ? 6.713 3.174 14.507 1.00 76.50 110 ARG A O 1
ATOM 848 N N . GLY A 1 111 ? 5.807 2.962 12.456 1.00 69.06 111 GLY A N 1
ATOM 849 C CA . GLY A 1 111 ? 6.555 1.763 12.053 1.00 69.06 111 GLY A CA 1
ATOM 850 C C . GLY A 1 111 ? 5.984 0.476 12.646 1.00 69.06 111 GLY A C 1
ATOM 851 O O . GLY A 1 111 ? 6.614 -0.115 13.520 1.00 69.06 111 GLY A O 1
ATOM 852 N N . THR A 1 112 ? 4.794 0.074 12.191 1.00 81.88 112 THR A N 1
ATOM 853 C CA . THR A 1 112 ? 4.097 -1.129 12.665 1.00 81.88 112 THR A CA 1
ATOM 854 C C . THR A 1 112 ? 3.559 -1.990 11.534 1.00 81.88 112 THR A C 1
ATOM 856 O O . THR A 1 112 ? 3.296 -1.506 10.430 1.00 81.88 112 THR A O 1
ATOM 859 N N . ASP A 1 113 ? 3.350 -3.264 11.859 1.00 90.88 113 ASP A N 1
ATOM 860 C CA . ASP A 1 113 ? 2.475 -4.155 11.105 1.00 90.88 113 ASP A CA 1
ATOM 861 C C . ASP A 1 113 ? 1.138 -4.178 11.848 1.00 90.88 113 ASP A C 1
ATOM 863 O O . ASP A 1 113 ? 1.063 -4.629 12.998 1.00 90.88 113 ASP A O 1
ATOM 867 N N . PHE A 1 114 ? 0.093 -3.632 11.231 1.00 93.50 114 PHE A N 1
ATOM 868 C CA . PHE A 1 114 ? -1.199 -3.439 11.884 1.00 93.50 114 PHE A CA 1
ATOM 869 C C . PHE A 1 114 ? -2.363 -3.555 10.902 1.00 93.50 114 PHE A C 1
ATOM 871 O O . PHE A 1 114 ? -2.218 -3.326 9.702 1.00 93.50 114 PHE A O 1
ATOM 878 N N . GLN A 1 115 ? -3.539 -3.884 11.427 1.00 95.31 115 GLN A N 1
ATOM 879 C CA . GLN A 1 115 ? -4.793 -3.906 10.687 1.00 95.31 115 GLN A CA 1
ATOM 880 C C . GLN A 1 115 ? -5.780 -2.927 11.304 1.00 95.31 115 GLN A C 1
ATOM 882 O O . GLN A 1 115 ? -5.896 -2.846 12.524 1.00 95.31 115 GLN A O 1
ATOM 887 N N . VAL A 1 116 ? -6.518 -2.224 10.451 1.00 95.56 116 VAL A N 1
ATOM 888 C CA . VAL A 1 116 ? -7.681 -1.430 10.852 1.00 95.56 116 VAL A CA 1
ATOM 889 C C . VAL A 1 116 ? -8.902 -1.989 10.140 1.00 95.56 116 VAL A C 1
ATOM 891 O O . VAL A 1 116 ? -8.877 -2.221 8.930 1.00 95.56 116 VAL A O 1
ATOM 894 N N . GLU A 1 117 ? -9.959 -2.228 10.901 1.00 95.31 117 GLU A N 1
ATOM 895 C CA . GLU A 1 117 ? -11.251 -2.710 10.435 1.00 95.31 117 GLU A CA 1
ATOM 896 C C . GLU A 1 117 ? -12.341 -1.721 10.838 1.00 95.31 117 GLU A C 1
ATOM 898 O O . GLU A 1 117 ? -12.399 -1.324 11.993 1.00 95.31 117 GLU A O 1
ATOM 903 N N . GLU A 1 118 ? -13.220 -1.372 9.902 1.00 94.38 118 GLU A N 1
ATOM 904 C CA . GLU A 1 118 ? -14.392 -0.524 10.118 1.00 94.38 118 GLU A CA 1
ATOM 905 C C . GLU A 1 118 ? -15.629 -1.230 9.554 1.00 94.38 118 GLU A C 1
ATOM 907 O O . GLU A 1 118 ? -15.728 -1.484 8.348 1.00 94.38 118 GLU A O 1
ATOM 912 N N . ASN A 1 119 ? -16.590 -1.562 10.415 1.00 89.56 119 ASN A N 1
ATOM 913 C CA . ASN A 1 119 ? -17.792 -2.310 10.025 1.00 89.56 119 ASN A CA 1
ATOM 914 C C . ASN A 1 119 ? -19.094 -1.484 10.084 1.00 89.56 119 ASN A C 1
ATOM 916 O O . ASN A 1 119 ? -20.185 -2.040 9.929 1.00 89.56 119 ASN A O 1
ATOM 920 N N . GLY A 1 120 ? -18.992 -0.168 10.275 1.00 82.69 120 GLY A N 1
ATOM 921 C CA . GLY A 1 120 ? -20.094 0.786 10.397 1.00 82.69 120 GLY A CA 1
ATOM 922 C C . GLY A 1 120 ? -20.683 0.888 11.805 1.00 82.69 120 GLY A C 1
ATOM 923 O O . GLY A 1 120 ? -21.561 1.718 12.031 1.00 82.69 120 GLY A O 1
ATOM 924 N N . LYS A 1 121 ? -20.248 0.034 12.737 1.00 82.12 121 LYS A N 1
ATOM 925 C CA . LYS A 1 121 ? -20.641 0.073 14.155 1.00 82.12 121 LYS A CA 1
ATOM 926 C C . LYS A 1 121 ? -19.447 0.268 15.070 1.00 82.12 121 LYS A C 1
ATOM 928 O O . LYS A 1 121 ? -19.577 0.923 16.095 1.00 82.12 121 LYS A O 1
ATOM 933 N N . ALA A 1 122 ? -18.336 -0.365 14.724 1.00 89.00 122 ALA A N 1
ATOM 934 C CA . ALA A 1 122 ? -17.120 -0.314 15.494 1.00 89.00 122 ALA A CA 1
ATOM 935 C C . ALA A 1 122 ? -15.898 -0.307 14.577 1.00 89.00 122 ALA A C 1
ATOM 937 O O . ALA A 1 122 ? -15.890 -0.957 13.522 1.00 89.00 122 ALA A O 1
ATOM 938 N N . ALA A 1 123 ? -14.863 0.374 15.057 1.00 92.69 123 ALA A N 1
ATOM 939 C CA . ALA A 1 123 ? -13.531 0.340 14.493 1.00 92.69 123 ALA A CA 1
ATOM 940 C C . ALA A 1 123 ? -12.631 -0.535 15.366 1.00 92.69 123 ALA A C 1
ATOM 942 O O . ALA A 1 123 ? -12.513 -0.304 16.570 1.00 92.69 123 ALA A O 1
ATOM 943 N N . ASN A 1 124 ? -11.962 -1.513 14.763 1.00 94.06 124 ASN A N 1
ATOM 944 C CA . ASN A 1 124 ? -10.978 -2.353 15.436 1.00 94.06 124 ASN A CA 1
ATOM 945 C C . ASN A 1 124 ? -9.592 -2.076 14.865 1.00 94.06 124 ASN A C 1
ATOM 947 O O . ASN A 1 124 ? -9.381 -2.172 13.658 1.00 94.06 124 ASN A O 1
ATOM 951 N N . THR A 1 125 ? -8.633 -1.789 15.736 1.00 94.38 125 THR A N 1
ATOM 952 C CA . THR A 1 125 ? -7.215 -1.659 15.393 1.00 94.38 125 THR A CA 1
ATOM 953 C C . THR A 1 125 ? -6.445 -2.801 16.037 1.00 94.38 125 THR A C 1
ATOM 955 O O . THR A 1 125 ? -6.435 -2.931 17.257 1.00 94.38 125 THR A O 1
ATOM 958 N N . LEU A 1 126 ? -5.812 -3.641 15.224 1.00 94.31 126 LEU A N 1
ATOM 959 C CA . LEU A 1 126 ? -5.068 -4.822 15.647 1.00 94.31 126 LEU A CA 1
ATOM 960 C C . LEU A 1 126 ? -3.584 -4.608 15.346 1.00 94.31 126 LEU A C 1
ATOM 962 O O . LEU A 1 126 ? -3.237 -4.286 14.210 1.00 94.31 126 LEU A O 1
ATOM 966 N N . VAL A 1 127 ? -2.703 -4.808 16.326 1.00 93.44 127 VAL A N 1
ATOM 967 C CA . VAL A 1 127 ? -1.265 -4.537 16.167 1.00 93.44 127 VAL A CA 1
ATOM 968 C C . VAL A 1 127 ? -0.470 -5.832 16.273 1.00 93.44 127 VAL A C 1
ATOM 970 O O . VAL A 1 127 ? -0.409 -6.455 17.330 1.00 93.44 127 VAL A O 1
ATOM 973 N N . SER A 1 128 ? 0.168 -6.240 15.177 1.00 90.31 128 SER A N 1
ATOM 974 C CA . SER A 1 128 ? 1.041 -7.419 15.148 1.00 90.31 128 SER A CA 1
ATOM 975 C C . SER A 1 128 ? 2.470 -7.071 15.570 1.00 90.31 128 SER A C 1
ATOM 977 O O . SER A 1 128 ? 3.076 -7.809 16.342 1.00 90.31 128 SER A O 1
ATOM 979 N N . ASN A 1 129 ? 3.001 -5.927 15.128 1.00 88.06 129 ASN A N 1
ATOM 980 C CA . ASN A 1 129 ? 4.364 -5.497 15.452 1.00 88.06 129 ASN A CA 1
ATOM 981 C C . ASN A 1 129 ? 4.425 -3.986 15.698 1.00 88.06 129 ASN A C 1
ATOM 983 O O . ASN A 1 129 ? 3.816 -3.234 14.949 1.00 88.06 129 ASN A O 1
ATOM 987 N N . GLY A 1 130 ? 5.185 -3.547 16.704 1.00 87.31 130 GLY A N 1
ATOM 988 C CA . GLY A 1 130 ? 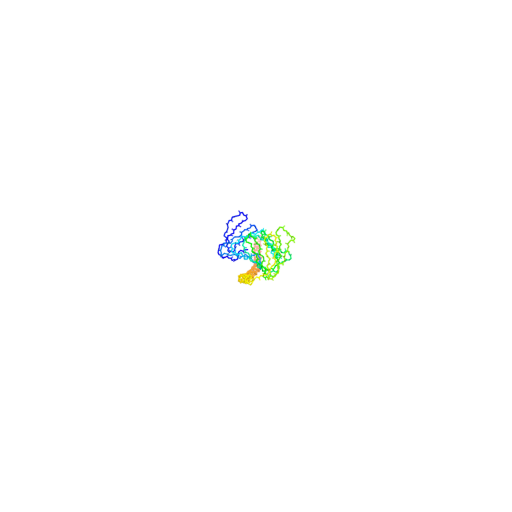5.383 -2.144 17.074 1.00 87.31 130 GLY A CA 1
ATOM 989 C C . GLY A 1 130 ? 4.239 -1.576 17.922 1.00 87.31 130 GLY A C 1
ATOM 990 O O . GLY A 1 130 ? 3.667 -2.300 18.732 1.00 87.31 130 GLY A O 1
ATOM 991 N N . SER A 1 131 ? 3.937 -0.281 17.794 1.00 89.56 131 SER A N 1
ATOM 992 C CA . SER A 1 131 ? 2.831 0.361 18.513 1.00 89.56 131 SER A CA 1
ATOM 993 C C . SER A 1 131 ? 2.023 1.347 17.665 1.00 89.56 131 SER A C 1
ATOM 995 O O . SER A 1 131 ? 2.560 2.100 16.844 1.00 89.56 131 SER A O 1
ATOM 997 N N . VAL A 1 132 ? 0.707 1.338 17.871 1.00 92.06 132 VAL A N 1
ATOM 998 C CA . VAL A 1 132 ? -0.251 2.215 17.193 1.00 92.06 132 VAL A CA 1
ATOM 999 C C . VAL A 1 132 ? -0.971 3.046 18.235 1.00 92.06 132 VAL A C 1
ATOM 1001 O O . VAL A 1 132 ? -1.490 2.519 19.214 1.00 92.06 132 VAL A O 1
ATOM 1004 N N . SER A 1 133 ? -1.014 4.352 18.020 1.00 93.44 133 SER A N 1
ATOM 1005 C CA . SER A 1 133 ? -1.816 5.233 18.849 1.00 93.44 133 SER A CA 1
ATOM 1006 C C . SER A 1 133 ? -3.200 5.386 18.237 1.00 93.44 133 SER A C 1
ATOM 1008 O O . SER A 1 133 ? -3.321 5.789 17.086 1.00 93.44 133 SER A O 1
ATOM 1010 N N . VAL A 1 134 ? -4.230 5.040 18.996 1.00 93.69 134 VAL A N 1
ATOM 1011 C CA . VAL A 1 134 ? -5.631 5.130 18.597 1.00 93.69 134 VAL A CA 1
ATOM 1012 C C . VAL A 1 134 ? -6.266 6.266 19.381 1.00 93.69 134 VAL A C 1
ATOM 1014 O O . VAL A 1 134 ? -6.352 6.204 20.606 1.00 93.69 134 VAL A O 1
ATOM 1017 N N . THR A 1 135 ? -6.689 7.302 18.672 1.00 93.81 135 THR A N 1
ATOM 1018 C CA . THR A 1 135 ? -7.371 8.466 19.238 1.00 93.81 135 THR A CA 1
ATOM 1019 C C . THR A 1 135 ? -8.828 8.453 18.800 1.00 93.81 135 THR A C 1
ATOM 1021 O O . THR A 1 135 ? -9.120 8.133 17.650 1.00 93.81 135 THR A O 1
ATOM 1024 N N . ASP A 1 136 ? -9.743 8.791 19.700 1.00 92.19 136 ASP A N 1
ATOM 1025 C CA . ASP A 1 136 ? -11.154 8.975 19.369 1.00 92.19 136 ASP A CA 1
ATOM 1026 C C . ASP A 1 136 ? -11.330 10.135 18.371 1.00 92.19 136 ASP A C 1
ATOM 1028 O O . ASP A 1 136 ? -10.635 11.153 18.450 1.00 92.19 136 ASP A O 1
ATOM 1032 N N . ALA A 1 137 ? -12.212 9.966 17.384 1.00 87.31 137 ALA A N 1
ATOM 1033 C CA . ALA A 1 137 ? -12.409 10.968 16.339 1.00 87.31 137 ALA A CA 1
ATOM 1034 C C . ALA A 1 137 ? -13.114 12.240 16.849 1.00 87.31 137 ALA A C 1
ATOM 1036 O O . ALA A 1 137 ? -12.859 13.320 16.309 1.00 87.31 137 ALA A O 1
ATOM 1037 N N . ASP A 1 138 ? -13.956 12.125 17.881 1.00 87.75 138 ASP A N 1
ATOM 1038 C CA . ASP A 1 138 ? -14.738 13.230 18.446 1.00 87.75 138 ASP A CA 1
ATOM 1039 C C . ASP A 1 138 ? -14.052 13.873 19.665 1.00 87.75 138 ASP A C 1
ATOM 1041 O O . ASP A 1 138 ? -14.239 15.066 19.922 1.00 87.75 138 ASP A O 1
ATOM 1045 N N . ASP A 1 139 ? -13.228 13.120 20.404 1.00 87.06 139 ASP A N 1
ATOM 1046 C CA . ASP A 1 139 ? -12.467 13.621 21.557 1.00 87.06 139 ASP A CA 1
ATOM 1047 C C . ASP A 1 139 ? -10.959 13.320 21.449 1.00 87.06 139 ASP A C 1
ATOM 1049 O O . ASP A 1 139 ? -10.495 12.257 21.870 1.00 87.06 139 ASP A O 1
ATOM 1053 N N . PRO A 1 140 ? -10.144 14.293 20.996 1.00 85.31 140 PRO A N 1
ATOM 1054 C CA . PRO A 1 140 ? -8.694 14.136 20.893 1.00 85.31 140 PRO A CA 1
ATOM 1055 C C . PRO A 1 140 ? -7.974 13.805 22.210 1.00 85.31 140 PRO A C 1
ATOM 1057 O O . PRO A 1 140 ? -6.819 13.381 22.171 1.00 85.31 140 PRO A O 1
ATOM 1060 N N . ASN A 1 141 ? -8.609 14.014 23.373 1.00 87.75 141 ASN A N 1
ATOM 1061 C CA . ASN A 1 141 ? -8.022 13.672 24.673 1.00 87.75 141 ASN A CA 1
ATOM 1062 C C . ASN A 1 141 ? -8.195 12.187 25.024 1.00 87.75 141 ASN A C 1
ATOM 1064 O O . ASN A 1 141 ? -7.501 11.685 25.911 1.00 87.75 141 ASN A O 1
ATOM 1068 N N . LYS A 1 142 ? -9.104 11.476 24.346 1.00 89.12 142 LYS A N 1
ATOM 1069 C CA . LYS A 1 142 ? -9.279 10.031 24.493 1.00 89.12 142 LYS A CA 1
ATOM 1070 C C . LYS A 1 142 ? -8.344 9.315 23.533 1.00 89.12 142 LYS A C 1
ATOM 1072 O O . LYS A 1 142 ? -8.637 9.146 22.352 1.00 89.12 142 LYS A O 1
ATOM 1077 N N . GLN A 1 143 ? -7.208 8.884 24.062 1.00 91.94 143 GLN A N 1
ATOM 1078 C CA . GLN A 1 143 ? -6.174 8.198 23.303 1.00 91.94 143 GLN A CA 1
ATOM 1079 C C . GLN A 1 143 ? -5.703 6.952 24.049 1.00 91.94 143 GLN A C 1
ATOM 1081 O O . GLN A 1 143 ? -5.459 6.988 25.254 1.00 91.94 143 GLN A O 1
ATOM 1086 N N . VAL A 1 144 ? -5.542 5.858 23.312 1.00 93.00 144 VAL A N 1
ATOM 1087 C CA . VAL A 1 144 ? -4.998 4.587 23.796 1.00 93.00 144 VAL A CA 1
ATOM 1088 C C . VAL A 1 144 ? -3.847 4.182 22.882 1.00 93.00 144 VAL A C 1
ATOM 1090 O O . VAL A 1 144 ? -3.892 4.403 21.674 1.00 93.00 144 VAL A O 1
ATOM 1093 N N . VAL A 1 145 ? -2.784 3.610 23.441 1.00 92.62 145 VAL A N 1
ATOM 1094 C CA . VAL A 1 145 ? -1.663 3.085 22.654 1.00 92.62 145 VAL A CA 1
ATOM 1095 C C . VAL A 1 145 ? -1.737 1.566 22.670 1.00 92.62 145 VAL A C 1
ATOM 1097 O O . VAL A 1 145 ? -1.580 0.955 23.718 1.00 92.62 145 VAL A O 1
ATOM 1100 N N . ALA A 1 146 ? -1.970 0.971 21.504 1.00 91.69 146 ALA A N 1
ATOM 1101 C CA . ALA A 1 146 ? -1.953 -0.469 21.306 1.00 91.69 146 ALA A CA 1
ATOM 1102 C C . ALA A 1 146 ? -0.525 -0.933 20.997 1.00 91.69 146 ALA A C 1
ATOM 1104 O O . ALA A 1 146 ? 0.072 -0.501 20.007 1.00 91.69 146 ALA A O 1
ATOM 1105 N N . GLU A 1 147 ? 0.020 -1.819 21.826 1.00 91.88 147 GLU A N 1
ATOM 1106 C CA . GLU A 1 147 ? 1.305 -2.481 21.576 1.00 91.88 147 GLU A CA 1
ATOM 1107 C C . GLU A 1 147 ? 1.135 -3.776 20.767 1.00 91.88 147 GLU A C 1
ATOM 1109 O O . GLU A 1 147 ? 0.027 -4.279 20.569 1.00 91.88 147 GLU A O 1
ATOM 1114 N N . ALA A 1 148 ? 2.245 -4.339 20.294 1.00 90.81 148 ALA A N 1
ATOM 1115 C CA . ALA A 1 148 ? 2.260 -5.622 19.602 1.00 90.81 148 ALA A CA 1
ATOM 1116 C C . ALA A 1 148 ? 1.544 -6.713 20.419 1.00 90.81 148 ALA A C 1
ATOM 1118 O O . ALA A 1 148 ? 1.802 -6.901 21.608 1.00 90.81 148 ALA A O 1
ATOM 1119 N N . GLY A 1 149 ? 0.639 -7.449 19.774 1.00 89.75 149 GLY A N 1
ATOM 1120 C CA . GLY A 1 149 ? -0.178 -8.470 20.429 1.00 89.75 149 GLY A CA 1
ATOM 1121 C C . GLY A 1 149 ? -1.507 -7.956 20.993 1.00 89.75 149 GLY A C 1
ATOM 1122 O O . GLY A 1 149 ? -2.315 -8.779 21.443 1.00 89.75 149 GLY A O 1
ATOM 1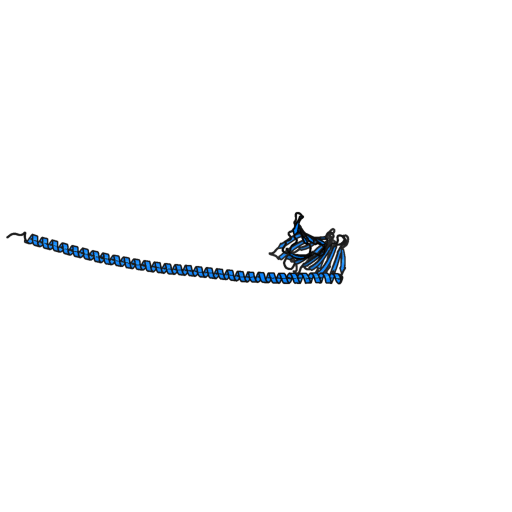123 N N . LYS A 1 150 ? -1.752 -6.639 20.962 1.00 93.38 150 LYS A N 1
ATOM 1124 C CA . LYS A 1 150 ? -2.969 -5.993 21.469 1.00 93.38 150 LYS A CA 1
ATOM 1125 C C . LYS A 1 150 ? -3.914 -5.570 20.346 1.00 93.38 150 LYS A C 1
ATOM 1127 O O . LYS A 1 150 ? -3.534 -5.431 19.179 1.00 93.38 150 LYS A O 1
ATOM 1132 N N . LYS A 1 151 ? -5.168 -5.351 20.731 1.00 93.44 151 LYS A N 1
ATOM 1133 C CA . LYS A 1 151 ? -6.194 -4.727 19.901 1.00 93.44 151 LYS A CA 1
ATOM 1134 C C . LYS A 1 151 ? -6.917 -3.630 20.657 1.00 93.44 151 LYS A C 1
ATOM 1136 O O . LYS A 1 151 ? -7.128 -3.742 21.859 1.00 93.44 151 LYS A O 1
ATOM 1141 N N . VAL A 1 152 ? -7.336 -2.605 19.933 1.00 94.12 152 VAL A N 1
ATOM 1142 C CA . VAL A 1 152 ? -8.205 -1.546 20.442 1.00 94.12 152 VAL A CA 1
ATOM 1143 C C . VAL A 1 152 ? -9.481 -1.536 19.618 1.00 94.12 152 VAL A C 1
ATOM 1145 O O . VAL A 1 152 ? -9.425 -1.469 18.392 1.00 94.12 152 VAL A O 1
ATOM 1148 N N . SER A 1 153 ? -10.619 -1.621 20.294 1.00 92.56 153 SER A N 1
ATOM 1149 C CA . SER A 1 153 ? -11.955 -1.548 19.709 1.00 92.56 153 SER A CA 1
ATOM 1150 C C . SER A 1 153 ? -12.624 -0.250 20.144 1.00 92.56 153 SER A C 1
ATOM 1152 O O . SER A 1 153 ? -12.626 0.077 21.332 1.00 92.56 153 SER A O 1
ATOM 1154 N N . SER A 1 154 ? -13.224 0.457 19.192 1.00 91.25 154 SER A N 1
ATOM 1155 C CA . SER A 1 154 ? -14.050 1.640 19.424 1.00 91.25 154 SER A CA 1
ATOM 1156 C C . SER A 1 154 ? -15.452 1.415 18.897 1.00 91.25 154 SER A C 1
ATOM 1158 O O . SER A 1 154 ? -15.611 1.056 17.735 1.00 91.25 154 SER A O 1
ATOM 1160 N N . ASP A 1 155 ? -16.463 1.672 19.719 1.00 85.38 155 ASP A N 1
ATOM 1161 C CA . ASP A 1 155 ? -17.879 1.671 19.330 1.00 85.38 155 ASP A CA 1
ATOM 1162 C C . ASP A 1 155 ? -18.424 3.087 19.038 1.00 85.38 15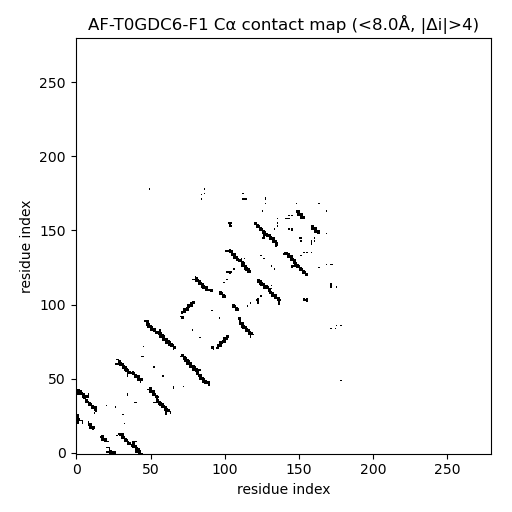5 ASP A C 1
ATOM 1164 O O . ASP A 1 155 ? -19.636 3.285 18.924 1.00 85.38 155 ASP A O 1
ATOM 1168 N N . GLY A 1 156 ? -17.531 4.082 18.949 1.00 75.06 156 GLY A N 1
ATOM 1169 C CA . GLY A 1 156 ? -17.874 5.499 18.806 1.00 75.06 156 GLY A CA 1
ATOM 1170 C C . GLY A 1 156 ? -18.211 6.215 20.118 1.00 75.06 156 GLY A C 1
ATOM 1171 O O . GLY A 1 156 ? -18.603 7.379 20.084 1.00 75.06 156 GLY A O 1
ATOM 1172 N N . LYS A 1 157 ? -18.100 5.552 21.277 1.00 78.44 157 LYS A N 1
ATOM 1173 C CA . LYS A 1 157 ? -18.262 6.186 22.599 1.00 78.44 157 LYS A CA 1
ATOM 1174 C C . LYS A 1 157 ? -17.056 5.962 23.498 1.00 78.44 157 LYS A C 1
ATOM 1176 O O . LYS A 1 157 ? -16.627 6.890 24.200 1.00 78.44 157 LYS A O 1
ATOM 1181 N N . GLU A 1 158 ? -16.544 4.735 23.497 1.00 85.38 158 GLU A N 1
ATOM 1182 C CA . GLU A 1 158 ? -15.423 4.319 24.330 1.00 85.38 158 GLU A CA 1
ATOM 1183 C C . GLU A 1 158 ? -14.360 3.573 23.524 1.00 85.38 158 GLU A C 1
ATOM 1185 O O . GLU A 1 158 ? -14.646 2.866 22.559 1.00 85.38 158 GLU A O 1
ATOM 1190 N N . LEU A 1 159 ? -13.111 3.723 23.968 1.00 89.56 159 LEU A N 1
ATOM 1191 C CA . LEU A 1 159 ? -11.973 2.950 23.490 1.00 89.56 159 LEU A CA 1
ATOM 1192 C C . LEU A 1 159 ? -11.713 1.821 24.481 1.00 89.56 159 LEU A C 1
ATOM 1194 O O . LEU A 1 159 ? -11.451 2.065 25.658 1.00 89.56 159 LEU A O 1
ATOM 1198 N N . THR A 1 160 ? -11.759 0.587 23.996 1.00 90.75 160 THR A N 1
ATOM 1199 C CA . THR A 1 160 ? -11.502 -0.611 24.799 1.00 90.75 160 THR A CA 1
ATOM 1200 C C . THR A 1 160 ? -10.266 -1.324 24.280 1.00 90.75 160 THR A C 1
ATOM 1202 O O . THR A 1 160 ? -10.160 -1.610 23.089 1.00 90.75 160 THR A O 1
ATOM 1205 N N . GLU A 1 161 ? -9.317 -1.604 25.167 1.00 92.44 161 GLU A N 1
ATOM 1206 C CA . GLU A 1 161 ? -8.136 -2.402 24.845 1.00 92.44 161 GLU A CA 1
ATOM 1207 C C . GLU A 1 161 ? -8.380 -3.875 25.195 1.00 92.44 161 GLU A C 1
ATOM 1209 O O . GLU A 1 161 ? -8.977 -4.204 26.221 1.00 92.44 161 GLU A O 1
ATOM 1214 N N . GLY A 1 162 ? -7.897 -4.773 24.343 1.00 91.19 162 GLY A N 1
ATOM 1215 C CA . GLY A 1 162 ? -7.912 -6.211 24.559 1.00 91.19 162 GLY A CA 1
ATOM 1216 C C . GLY A 1 162 ? -6.701 -6.894 23.934 1.00 91.19 162 GLY A C 1
ATOM 1217 O O . GLY A 1 162 ? -5.828 -6.265 23.335 1.00 91.19 162 GLY A O 1
ATOM 1218 N N . GLU A 1 163 ? -6.647 -8.216 24.056 1.00 92.38 163 GLU A N 1
ATOM 1219 C CA . GLU A 1 163 ? -5.610 -9.022 23.410 1.00 92.38 163 GLU A CA 1
ATOM 1220 C C . GLU A 1 163 ? -6.081 -9.558 22.060 1.00 92.38 163 GLU A C 1
ATOM 1222 O O . GLU A 1 163 ? -7.271 -9.822 21.852 1.00 92.38 163 GLU A O 1
ATOM 1227 N N . LEU A 1 164 ? -5.133 -9.728 21.138 1.00 90.31 164 LEU A N 1
ATOM 1228 C CA . LEU A 1 164 ? -5.386 -10.457 19.903 1.00 90.31 164 LEU A CA 1
ATOM 1229 C C . LEU A 1 164 ? -5.630 -11.933 20.212 1.00 90.31 164 LEU A C 1
ATOM 1231 O O . LEU A 1 164 ? -4.839 -12.565 20.914 1.00 90.31 164 LEU A O 1
ATOM 1235 N N . SER A 1 165 ? -6.696 -12.480 19.639 1.00 90.75 165 SER A N 1
ATOM 1236 C CA . SER A 1 165 ? -6.928 -13.922 19.600 1.00 90.75 165 SER A CA 1
ATOM 1237 C C . SER A 1 165 ? -5.917 -14.621 18.689 1.00 90.75 165 SER A C 1
ATOM 1239 O O . SER A 1 165 ? -5.330 -14.001 17.802 1.00 90.75 165 SER A O 1
ATOM 1241 N N . ASP A 1 166 ? -5.749 -15.931 18.864 1.00 88.50 166 ASP A N 1
ATOM 1242 C CA . ASP A 1 166 ? -4.825 -16.721 18.040 1.00 88.50 166 ASP A CA 1
ATOM 1243 C C . ASP A 1 166 ? -5.174 -16.657 16.546 1.00 88.50 166 ASP A C 1
ATOM 1245 O O . ASP A 1 166 ? -4.284 -16.547 15.706 1.00 88.50 166 ASP A O 1
ATOM 1249 N N . ALA A 1 167 ? -6.469 -16.639 16.212 1.00 86.56 167 ALA A N 1
ATOM 1250 C CA . ALA A 1 167 ? -6.935 -16.498 14.834 1.00 86.56 167 ALA A CA 1
ATOM 1251 C C . ALA A 1 167 ? -6.572 -15.127 14.237 1.00 86.56 167 ALA A C 1
ATOM 1253 O O . ALA A 1 167 ? -6.076 -15.058 13.115 1.00 86.56 167 ALA A O 1
ATOM 1254 N N . GLU A 1 168 ? -6.773 -14.045 14.998 1.00 90.19 168 GLU A N 1
ATOM 1255 C CA . GLU A 1 168 ? -6.393 -12.689 14.585 1.00 90.19 168 GLU A CA 1
ATOM 1256 C C . GLU A 1 168 ? -4.871 -12.578 14.399 1.00 90.19 168 GLU A C 1
ATOM 1258 O O . GLU A 1 168 ? -4.412 -12.029 13.402 1.00 90.19 168 GLU A O 1
ATOM 1263 N N . ARG A 1 169 ? -4.074 -13.138 15.321 1.00 87.69 169 ARG A N 1
ATOM 1264 C CA . ARG A 1 169 ? -2.605 -13.159 15.201 1.00 87.69 169 ARG A CA 1
ATOM 1265 C C . ARG A 1 169 ? -2.158 -13.897 13.945 1.00 87.69 169 ARG A C 1
ATOM 1267 O O . ARG A 1 169 ? -1.373 -13.352 13.174 1.00 87.69 169 ARG A O 1
ATOM 1274 N N . GLN A 1 170 ? -2.700 -15.090 13.714 1.00 87.00 170 GLN A N 1
ATOM 1275 C CA . GLN A 1 170 ? -2.348 -15.907 12.559 1.00 87.00 170 GLN A CA 1
ATOM 1276 C C . GLN A 1 170 ? -2.738 -15.235 11.234 1.00 87.00 170 GLN A C 1
ATOM 1278 O O . GLN A 1 170 ? -1.989 -15.312 10.261 1.00 87.00 170 GLN A O 1
ATOM 1283 N N . GLU A 1 171 ? -3.883 -14.550 11.179 1.00 87.88 171 GLU A N 1
ATOM 1284 C CA . GLU A 1 171 ? -4.287 -13.775 10.001 1.00 87.88 171 GLU A CA 1
ATOM 1285 C C . GLU A 1 171 ? -3.276 -12.659 9.691 1.00 87.88 171 GLU A C 1
ATOM 1287 O O . GLU A 1 171 ? -2.813 -12.551 8.554 1.00 87.88 171 GLU A O 1
ATOM 1292 N N . LEU A 1 172 ? -2.874 -11.879 10.701 1.00 88.00 172 LEU A N 1
ATOM 1293 C CA . LEU A 1 172 ? -1.902 -10.793 10.530 1.00 88.00 172 LEU A CA 1
ATOM 1294 C C . LEU A 1 172 ? -0.513 -11.305 10.136 1.00 88.00 172 LEU A C 1
ATOM 1296 O O . LEU A 1 172 ? 0.147 -10.692 9.299 1.00 88.00 172 LEU A O 1
ATOM 1300 N N . GLU A 1 173 ? -0.067 -12.422 10.712 1.00 86.88 173 GLU A N 1
ATOM 1301 C CA . GLU A 1 173 ? 1.200 -13.061 10.342 1.00 86.88 173 GLU A CA 1
ATOM 1302 C C . GLU A 1 173 ? 1.182 -13.530 8.883 1.00 86.88 173 GLU A C 1
ATOM 1304 O O . GLU A 1 173 ? 2.129 -13.270 8.138 1.00 86.88 173 GLU A O 1
ATOM 1309 N N . ASN A 1 174 ? 0.084 -14.149 8.441 1.00 85.75 174 ASN A N 1
ATOM 1310 C CA . ASN A 1 174 ? -0.084 -14.580 7.055 1.00 85.75 174 ASN A CA 1
ATOM 1311 C C . ASN A 1 174 ? -0.093 -13.395 6.080 1.00 85.75 174 ASN A C 1
ATOM 1313 O O . ASN A 1 174 ? 0.555 -13.451 5.029 1.00 85.75 174 ASN A O 1
ATOM 1317 N N . ASP A 1 175 ? -0.796 -12.310 6.410 1.00 85.12 175 ASP A N 1
ATOM 1318 C CA . ASP A 1 175 ? -0.782 -11.093 5.595 1.00 85.12 175 ASP A CA 1
ATOM 1319 C C . ASP A 1 175 ? 0.614 -10.473 5.536 1.00 85.12 175 ASP A C 1
ATOM 1321 O O . ASP A 1 175 ? 1.099 -10.126 4.457 1.00 85.12 175 ASP A O 1
ATOM 1325 N N . SER A 1 176 ? 1.295 -10.406 6.678 1.00 83.31 176 SER A N 1
ATOM 1326 C CA . SER A 1 176 ? 2.658 -9.899 6.779 1.00 83.31 176 SER A CA 1
ATOM 1327 C C . SER A 1 176 ? 3.639 -10.706 5.918 1.00 83.31 176 SER A C 1
ATOM 1329 O O . SER A 1 176 ? 4.408 -10.116 5.152 1.00 83.31 176 SER A O 1
ATOM 1331 N N . ALA A 1 177 ? 3.572 -12.040 5.979 1.00 82.12 177 ALA A N 1
ATOM 1332 C CA . ALA A 1 177 ? 4.437 -12.952 5.231 1.00 82.12 177 ALA A CA 1
ATOM 1333 C C . ALA A 1 177 ? 4.145 -12.942 3.721 1.00 82.12 177 ALA A C 1
ATOM 1335 O O . ALA A 1 177 ? 5.060 -12.892 2.895 1.00 82.12 177 ALA A O 1
ATOM 1336 N N . THR A 1 178 ? 2.868 -12.946 3.332 1.00 80.00 178 THR A N 1
ATOM 1337 C CA . THR A 1 178 ? 2.494 -12.905 1.909 1.00 80.00 178 THR A CA 1
ATOM 1338 C C . THR A 1 178 ? 2.887 -11.581 1.263 1.00 80.00 178 THR A C 1
ATOM 1340 O O . THR A 1 178 ? 3.410 -11.587 0.151 1.00 80.00 178 THR A O 1
ATOM 1343 N N . ILE A 1 179 ? 2.736 -10.454 1.963 1.00 80.19 179 ILE A N 1
ATOM 1344 C CA . ILE A 1 179 ? 3.247 -9.164 1.484 1.00 80.19 179 ILE A CA 1
ATOM 1345 C C . ILE A 1 179 ? 4.773 -9.193 1.364 1.00 80.19 179 ILE A C 1
ATOM 1347 O O . ILE A 1 179 ? 5.289 -8.753 0.339 1.00 80.19 179 ILE A O 1
ATOM 1351 N N . GLN A 1 180 ? 5.498 -9.743 2.350 1.00 68.75 180 GLN A N 1
ATOM 1352 C CA . GLN A 1 180 ? 6.961 -9.871 2.275 1.00 68.75 180 GLN A CA 1
ATOM 1353 C C . GLN A 1 180 ? 7.398 -10.600 1.006 1.00 68.75 180 GLN A C 1
ATOM 1355 O O . GLN A 1 180 ? 8.179 -10.039 0.244 1.00 68.75 180 GLN A O 1
ATOM 1360 N N . SER A 1 181 ? 6.823 -11.770 0.721 1.00 63.91 181 SER A N 1
ATOM 1361 C CA . SER A 1 181 ? 7.187 -12.554 -0.466 1.00 63.91 181 SER A CA 1
ATOM 1362 C C . SER A 1 181 ? 6.982 -11.792 -1.784 1.00 63.91 181 SER A C 1
ATOM 1364 O O . SER A 1 181 ? 7.863 -11.789 -2.644 1.00 63.91 181 SER A O 1
ATOM 1366 N N . ILE A 1 182 ? 5.869 -11.058 -1.913 1.00 63.09 182 ILE A N 1
ATOM 1367 C CA . ILE A 1 182 ? 5.575 -10.234 -3.093 1.00 63.09 182 ILE A CA 1
ATOM 1368 C C . ILE A 1 182 ? 6.565 -9.064 -3.184 1.00 63.09 182 ILE A C 1
ATOM 1370 O O . ILE A 1 182 ? 7.074 -8.759 -4.264 1.00 63.09 182 ILE A O 1
ATOM 1374 N N . THR A 1 183 ? 6.875 -8.418 -2.055 1.00 63.75 183 THR A N 1
ATOM 1375 C CA . THR A 1 183 ? 7.828 -7.301 -2.029 1.00 63.75 183 THR A CA 1
ATOM 1376 C C . THR A 1 183 ? 9.265 -7.738 -2.277 1.00 63.75 183 THR A C 1
ATOM 1378 O O . THR A 1 183 ? 10.002 -6.990 -2.906 1.00 63.75 183 THR A O 1
ATOM 1381 N N . GLU A 1 184 ? 9.685 -8.919 -1.826 1.00 63.09 184 GLU A N 1
ATOM 1382 C CA . GLU A 1 184 ? 11.034 -9.445 -2.054 1.00 63.09 184 GLU A CA 1
ATOM 1383 C C . GLU A 1 184 ? 11.250 -9.797 -3.525 1.00 63.09 184 GLU A C 1
ATOM 1385 O O . GLU A 1 184 ? 12.273 -9.418 -4.091 1.00 63.09 184 GLU A O 1
ATOM 1390 N N . GLU A 1 185 ? 10.265 -10.412 -4.185 1.00 64.75 185 GLU A N 1
ATOM 1391 C CA . GLU A 1 185 ? 10.335 -10.682 -5.624 1.00 64.75 185 GLU A CA 1
ATOM 1392 C C . GLU A 1 185 ? 10.389 -9.378 -6.442 1.00 64.75 185 GLU A C 1
ATOM 1394 O O . GLU A 1 185 ? 11.176 -9.242 -7.383 1.00 64.75 185 GLU A O 1
ATOM 1399 N N . GLN A 1 186 ? 9.592 -8.376 -6.058 1.00 58.56 186 GLN A N 1
ATOM 1400 C CA . GLN A 1 186 ? 9.618 -7.055 -6.690 1.00 58.56 186 GLN A CA 1
ATOM 1401 C C . GLN A 1 186 ? 10.920 -6.295 -6.399 1.00 58.56 186 GLN A C 1
ATOM 1403 O O . GLN A 1 186 ? 11.469 -5.664 -7.300 1.00 58.56 186 GLN A O 1
ATOM 1408 N N . ARG A 1 187 ? 11.462 -6.389 -5.179 1.00 58.59 187 ARG A N 1
ATOM 1409 C CA . ARG A 1 187 ? 12.763 -5.811 -4.803 1.00 58.59 187 ARG A CA 1
ATOM 1410 C C . ARG A 1 187 ? 13.909 -6.468 -5.562 1.00 58.59 187 ARG A C 1
ATOM 1412 O O . ARG A 1 187 ? 14.794 -5.747 -6.010 1.00 58.59 187 ARG A O 1
ATOM 1419 N N . ALA A 1 188 ? 13.883 -7.787 -5.747 1.00 64.50 188 ALA A N 1
ATOM 1420 C CA . ALA A 1 188 ? 14.878 -8.506 -6.539 1.00 64.50 188 ALA A CA 1
ATOM 1421 C C . ALA A 1 188 ? 14.872 -8.019 -7.995 1.00 64.50 188 ALA A C 1
ATOM 1423 O O . ALA A 1 188 ? 15.919 -7.644 -8.518 1.00 64.50 188 ALA A O 1
ATOM 1424 N N . LYS A 1 189 ? 13.683 -7.893 -8.603 1.00 64.69 189 LYS A N 1
ATOM 1425 C CA . LYS A 1 189 ? 13.522 -7.325 -9.953 1.00 64.69 189 LYS A CA 1
ATOM 1426 C C . LYS A 1 189 ? 14.007 -5.875 -10.043 1.00 64.69 189 LYS A C 1
ATOM 1428 O O . LYS A 1 189 ? 14.671 -5.508 -11.005 1.00 64.69 189 LYS A O 1
ATOM 1433 N N . ILE A 1 190 ? 13.719 -5.038 -9.044 1.00 60.94 190 ILE A N 1
ATOM 1434 C CA . ILE A 1 190 ? 14.202 -3.646 -9.011 1.00 60.94 190 ILE A CA 1
ATOM 1435 C C . ILE A 1 190 ? 15.729 -3.592 -8.863 1.00 60.94 190 ILE A C 1
ATOM 1437 O O . ILE A 1 190 ? 16.368 -2.773 -9.518 1.00 60.94 190 ILE A O 1
ATOM 1441 N N . GLN A 1 191 ? 16.330 -4.452 -8.036 1.00 61.91 191 GLN A N 1
ATOM 1442 C CA . GLN A 1 191 ? 17.788 -4.530 -7.903 1.00 61.91 191 GLN A CA 1
ATOM 1443 C C . GLN A 1 191 ? 18.461 -4.985 -9.199 1.00 61.91 191 GLN A C 1
ATOM 1445 O O . GLN A 1 191 ? 19.493 -4.425 -9.562 1.00 61.91 191 GLN A O 1
ATOM 1450 N N . GLU A 1 192 ? 17.865 -5.939 -9.912 1.00 70.94 192 GLU A N 1
ATOM 1451 C CA . GLU A 1 192 ? 18.329 -6.380 -11.228 1.00 70.94 192 GLU A CA 1
ATOM 1452 C C . GLU A 1 192 ? 18.270 -5.232 -12.248 1.00 70.94 192 GLU A C 1
ATOM 1454 O O . GLU A 1 192 ? 19.290 -4.884 -12.835 1.00 70.94 192 GLU A O 1
ATOM 1459 N N . ILE A 1 193 ? 17.135 -4.528 -12.345 1.00 68.94 193 ILE A N 1
ATOM 1460 C CA . ILE A 1 193 ? 16.981 -3.354 -13.224 1.00 68.94 193 ILE A CA 1
ATOM 1461 C C . ILE A 1 193 ? 17.996 -2.251 -12.882 1.00 68.94 193 ILE A C 1
ATOM 1463 O O . ILE A 1 193 ? 18.571 -1.628 -13.775 1.00 68.94 193 ILE A O 1
ATOM 1467 N N . LEU A 1 194 ? 18.220 -1.978 -11.592 1.00 59.12 194 LEU A N 1
ATOM 1468 C CA . LEU A 1 194 ? 19.186 -0.967 -11.156 1.00 59.12 194 LEU A CA 1
ATOM 1469 C C . LEU A 1 194 ? 20.625 -1.366 -11.493 1.00 59.12 194 LEU A C 1
ATOM 1471 O O . LEU A 1 194 ? 21.415 -0.499 -11.871 1.00 59.12 194 LEU A O 1
ATOM 1475 N N . LYS A 1 195 ? 20.961 -2.653 -11.381 1.00 75.06 195 LYS A N 1
ATOM 1476 C CA . LYS A 1 195 ? 22.268 -3.189 -11.760 1.00 75.06 195 LYS A CA 1
ATOM 1477 C C . LYS A 1 195 ? 22.484 -3.087 -13.272 1.00 75.06 195 LYS A C 1
ATOM 1479 O O . LYS A 1 195 ? 23.482 -2.505 -13.691 1.00 75.06 195 LYS A O 1
ATOM 1484 N N . ASP A 1 196 ? 21.513 -3.520 -14.071 1.00 74.19 196 ASP A N 1
ATOM 1485 C CA . ASP A 1 196 ? 21.547 -3.413 -15.535 1.00 74.19 196 ASP A CA 1
ATOM 1486 C C . ASP A 1 196 ? 21.673 -1.956 -15.995 1.00 74.19 196 ASP A C 1
ATOM 1488 O O . ASP A 1 196 ? 22.401 -1.639 -16.937 1.00 74.19 196 ASP A O 1
ATOM 1492 N N . PHE A 1 197 ? 20.988 -1.031 -15.317 1.00 72.94 197 PHE A N 1
ATOM 1493 C CA . PHE A 1 197 ? 21.101 0.396 -15.605 1.00 72.94 197 PHE A CA 1
ATOM 1494 C C . PHE A 1 197 ? 22.497 0.943 -15.279 1.00 72.94 197 PHE A C 1
ATOM 1496 O O . PHE A 1 197 ? 23.036 1.744 -16.045 1.00 72.94 197 PHE A O 1
ATOM 1503 N N . GLN A 1 198 ? 23.101 0.521 -14.163 1.00 71.81 198 GLN A N 1
ATOM 1504 C CA . GLN A 1 198 ? 24.466 0.912 -13.803 1.00 71.81 198 GLN A CA 1
ATOM 1505 C C . GLN A 1 198 ? 25.498 0.367 -14.798 1.00 71.81 198 GLN A C 1
ATOM 1507 O O . GLN A 1 198 ? 26.373 1.124 -15.225 1.00 71.81 198 GLN A O 1
ATOM 1512 N N . GLU A 1 199 ? 25.368 -0.894 -15.211 1.00 76.38 199 GLU A N 1
ATOM 1513 C CA . GLU A 1 199 ? 26.246 -1.524 -16.204 1.00 76.38 199 GLU A CA 1
ATOM 1514 C C . GLU A 1 199 ? 26.106 -0.857 -17.580 1.00 76.38 199 GLU A C 1
ATOM 1516 O O . GLU A 1 199 ? 27.105 -0.430 -18.166 1.00 76.38 199 GLU A O 1
ATOM 1521 N N . ASN A 1 200 ? 24.875 -0.640 -18.056 1.00 72.62 200 ASN A N 1
ATOM 1522 C CA . ASN A 1 200 ? 24.625 0.073 -19.312 1.00 72.62 200 ASN A CA 1
ATOM 1523 C C . ASN A 1 200 ? 25.159 1.510 -19.278 1.00 72.62 200 ASN A C 1
ATOM 1525 O O . ASN A 1 200 ? 25.765 1.972 -20.246 1.00 72.62 200 ASN A O 1
ATOM 1529 N N . LYS A 1 201 ? 24.983 2.226 -18.161 1.00 77.50 201 LYS A N 1
ATOM 1530 C CA . LYS A 1 201 ? 25.525 3.580 -17.993 1.00 77.50 201 LYS A CA 1
ATOM 1531 C C . LYS A 1 201 ? 27.053 3.589 -18.080 1.00 77.50 201 LYS A C 1
ATOM 1533 O O . LYS A 1 201 ? 27.605 4.476 -18.730 1.00 77.50 201 LYS A O 1
ATOM 1538 N N . ALA A 1 202 ? 27.728 2.631 -17.443 1.00 78.00 202 ALA A N 1
ATOM 1539 C CA . ALA A 1 202 ? 29.185 2.513 -17.491 1.00 78.00 202 ALA A CA 1
ATOM 1540 C C . ALA A 1 202 ? 29.685 2.234 -18.918 1.00 78.00 202 ALA A C 1
ATOM 1542 O O . ALA A 1 202 ? 30.636 2.872 -19.367 1.00 78.00 202 ALA A O 1
ATOM 1543 N N . LEU A 1 203 ? 28.994 1.362 -19.655 1.00 79.12 203 LEU A N 1
ATOM 1544 C CA . LEU A 1 203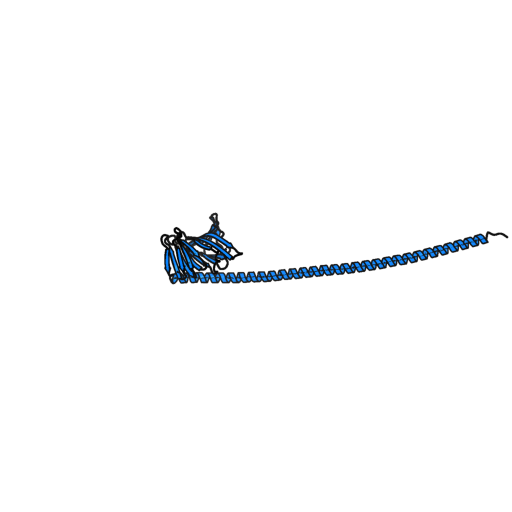 ? 29.343 1.019 -21.033 1.00 79.12 203 LEU A CA 1
ATOM 1545 C C . LEU A 1 203 ? 29.168 2.208 -21.993 1.00 79.12 203 LEU A C 1
ATOM 1547 O O . LEU A 1 203 ? 30.021 2.457 -22.843 1.00 79.12 203 LEU A O 1
ATOM 1551 N N . ILE A 1 204 ? 28.091 2.984 -21.826 1.00 80.44 204 ILE A N 1
ATOM 1552 C CA . ILE A 1 204 ? 27.849 4.212 -22.600 1.00 80.44 204 ILE A CA 1
ATOM 1553 C C . ILE A 1 204 ? 28.930 5.258 -22.308 1.00 80.44 204 ILE A C 1
ATOM 1555 O O . ILE A 1 204 ? 29.451 5.871 -23.238 1.00 80.44 204 ILE A O 1
ATOM 1559 N N . LEU A 1 205 ? 29.282 5.457 -21.033 1.00 80.00 205 LEU A N 1
ATOM 1560 C CA . LEU A 1 205 ? 30.348 6.380 -20.631 1.00 80.00 205 LEU A CA 1
ATOM 1561 C C . LEU A 1 205 ? 31.689 5.981 -21.247 1.00 80.00 205 LEU A C 1
ATOM 1563 O O . LEU A 1 205 ? 32.339 6.819 -21.865 1.00 80.00 205 LEU A O 1
ATOM 1567 N N . GLN A 1 206 ? 32.053 4.701 -21.160 1.00 85.75 206 GLN A N 1
ATOM 1568 C CA . GLN A 1 206 ? 33.272 4.183 -21.773 1.00 85.75 206 GLN A CA 1
ATOM 1569 C C . GLN A 1 206 ? 33.265 4.372 -23.298 1.00 85.75 206 GLN A C 1
ATOM 1571 O O . GLN A 1 206 ? 34.239 4.859 -23.864 1.00 85.75 206 GLN A O 1
ATOM 1576 N N . GLY A 1 207 ? 32.146 4.076 -23.967 1.00 85.62 207 GLY A N 1
ATOM 1577 C CA . GLY A 1 207 ? 32.010 4.275 -25.410 1.00 85.62 207 GLY A CA 1
ATOM 1578 C C . GLY A 1 207 ? 32.151 5.740 -25.842 1.00 85.62 207 GLY A C 1
ATOM 1579 O O . GLY A 1 207 ? 32.766 6.019 -26.875 1.00 85.62 207 GLY A O 1
ATOM 1580 N N . LEU A 1 208 ? 31.625 6.681 -25.048 1.00 83.81 208 LEU A N 1
ATOM 1581 C CA . LEU A 1 208 ? 31.801 8.122 -25.264 1.00 83.81 208 LEU A CA 1
ATOM 1582 C C . LEU A 1 208 ? 33.260 8.551 -25.064 1.00 83.81 208 LEU A C 1
ATOM 1584 O O . LEU A 1 208 ? 33.769 9.346 -25.857 1.00 83.81 208 LEU A O 1
ATOM 1588 N N . GLU A 1 209 ? 33.935 8.016 -24.045 1.00 86.00 209 GLU A N 1
ATOM 1589 C CA . GLU A 1 209 ? 35.359 8.252 -23.784 1.00 86.00 209 GLU A CA 1
ATOM 1590 C C . GLU A 1 209 ? 36.216 7.768 -24.972 1.00 86.00 209 GLU A C 1
ATOM 1592 O O . GLU A 1 209 ? 37.014 8.533 -25.519 1.00 86.00 209 GLU A O 1
ATOM 1597 N N . ASP A 1 210 ? 35.963 6.550 -25.462 1.00 90.50 210 ASP A N 1
ATOM 1598 C CA . ASP A 1 210 ? 36.665 5.953 -26.604 1.00 90.50 210 ASP A CA 1
ATOM 1599 C C . ASP A 1 210 ? 36.394 6.701 -27.918 1.00 90.50 210 ASP A C 1
ATOM 1601 O O . ASP A 1 210 ? 37.273 6.838 -28.773 1.00 90.50 210 ASP A O 1
ATOM 1605 N N . GLN A 1 211 ? 35.162 7.174 -28.137 1.00 87.06 211 GLN A N 1
ATOM 1606 C CA . GLN A 1 211 ? 34.845 8.023 -29.291 1.00 87.06 211 GLN A CA 1
ATOM 1607 C C . GLN A 1 211 ? 35.547 9.377 -29.205 1.00 87.06 211 GLN A C 1
ATOM 1609 O O . GLN A 1 211 ? 36.089 9.849 -30.205 1.00 87.06 211 GLN A O 1
ATOM 1614 N N . LYS A 1 212 ? 35.572 9.997 -28.023 1.00 89.62 212 LYS A N 1
ATOM 1615 C CA . LYS A 1 212 ? 36.264 11.267 -27.800 1.00 89.62 212 LYS A CA 1
ATOM 1616 C C . LYS A 1 212 ? 37.764 11.127 -28.045 1.00 89.62 212 LYS A C 1
ATOM 1618 O O . LYS A 1 212 ? 38.338 11.998 -28.696 1.00 89.62 212 LYS A O 1
ATOM 1623 N N . GLN A 1 213 ? 38.371 10.033 -27.585 1.00 89.44 213 GLN A N 1
ATOM 1624 C CA . GLN A 1 213 ? 39.783 9.751 -27.821 1.00 89.44 213 GLN A CA 1
ATOM 1625 C C . GLN A 1 213 ? 40.066 9.521 -29.310 1.00 89.44 213 GLN A C 1
ATOM 1627 O O . GLN A 1 213 ? 40.910 10.211 -29.868 1.00 89.44 213 GLN A O 1
ATOM 1632 N N . ARG A 1 214 ? 39.284 8.675 -29.996 1.00 88.75 214 ARG A N 1
ATOM 1633 C CA . ARG A 1 214 ? 39.421 8.470 -31.453 1.00 88.75 214 ARG A CA 1
ATOM 1634 C C . ARG A 1 214 ? 39.277 9.762 -32.252 1.00 88.75 214 ARG A C 1
ATOM 1636 O O . ARG A 1 214 ? 40.068 10.018 -33.153 1.00 88.75 214 ARG A O 1
ATOM 1643 N N . ASN A 1 215 ? 38.294 10.595 -31.918 1.00 89.25 215 ASN A N 1
ATOM 1644 C CA . ASN A 1 215 ? 38.111 11.886 -32.579 1.00 89.25 215 ASN A CA 1
ATOM 1645 C C . ASN A 1 215 ? 39.298 12.822 -32.327 1.00 89.25 215 ASN A C 1
ATOM 1647 O O . ASN A 1 215 ? 39.715 13.538 -33.235 1.00 89.25 215 ASN A O 1
ATOM 1651 N N . LYS A 1 216 ? 39.855 12.813 -31.111 1.00 92.12 216 LYS A N 1
ATOM 1652 C CA . LYS A 1 216 ? 41.054 13.584 -30.779 1.00 92.12 216 LYS A CA 1
ATOM 1653 C C . LYS A 1 216 ? 42.261 13.110 -31.592 1.00 92.12 216 LYS A C 1
ATOM 1655 O O . LYS A 1 216 ? 42.912 13.950 -32.208 1.00 92.12 216 LYS A O 1
ATOM 1660 N N . ASP A 1 217 ? 42.499 11.804 -31.651 1.00 91.19 217 ASP A N 1
ATOM 1661 C CA . ASP A 1 217 ? 43.620 11.211 -32.390 1.00 91.19 217 ASP A CA 1
ATOM 1662 C C . ASP A 1 217 ? 43.506 11.493 -33.898 1.00 91.19 217 ASP A C 1
ATOM 1664 O O . ASP A 1 217 ? 44.490 11.852 -34.538 1.00 91.19 217 ASP A O 1
ATOM 1668 N N . LEU A 1 218 ? 42.294 11.428 -34.466 1.00 89.75 218 LEU A N 1
ATOM 1669 C CA . LEU A 1 218 ? 42.036 11.806 -35.862 1.00 89.75 218 LEU A CA 1
ATOM 1670 C C . LEU A 1 218 ? 42.324 13.289 -36.126 1.00 89.75 218 LEU A C 1
ATOM 1672 O O . LEU A 1 218 ? 42.922 13.629 -37.146 1.00 89.75 218 LEU A O 1
ATOM 1676 N N . ILE A 1 219 ? 41.914 14.180 -35.218 1.00 90.62 219 ILE A N 1
ATOM 1677 C CA . ILE A 1 219 ? 42.188 15.618 -35.340 1.00 90.62 219 ILE A CA 1
ATOM 1678 C C . ILE A 1 219 ? 43.690 15.897 -35.226 1.00 90.62 219 ILE A C 1
ATOM 1680 O O . ILE A 1 219 ? 44.209 16.734 -35.966 1.00 90.62 219 ILE A O 1
ATOM 1684 N N . GLU A 1 220 ? 44.390 15.240 -34.302 1.00 90.75 220 GLU A N 1
ATOM 1685 C CA . GLU A 1 220 ? 45.840 15.383 -34.143 1.00 90.75 220 GLU A CA 1
ATOM 1686 C C . GLU A 1 220 ? 46.590 14.840 -35.364 1.00 90.75 220 GLU A C 1
ATOM 1688 O O . GLU A 1 220 ? 47.414 15.564 -35.924 1.00 90.75 220 GLU A O 1
ATOM 1693 N N . GLY A 1 221 ? 46.218 13.657 -35.861 1.00 90.50 221 GLY A N 1
ATOM 1694 C CA . GLY A 1 221 ? 46.773 13.079 -37.086 1.00 90.50 221 GLY A CA 1
ATOM 1695 C C . GLY A 1 221 ? 46.559 13.974 -38.308 1.00 90.50 221 GLY A C 1
ATOM 1696 O O . GLY A 1 221 ? 47.516 14.306 -39.003 1.00 90.50 221 GLY A O 1
ATOM 1697 N N . ALA A 1 222 ? 45.337 14.474 -38.520 1.00 87.94 222 ALA A N 1
ATOM 1698 C CA . ALA A 1 222 ? 45.040 15.388 -39.624 1.00 87.94 222 ALA A CA 1
ATOM 1699 C C . ALA A 1 222 ? 45.791 16.728 -39.504 1.00 87.94 222 ALA A C 1
ATOM 1701 O O . ALA A 1 222 ? 46.173 17.327 -40.511 1.00 87.94 222 ALA A O 1
ATOM 1702 N N . LYS A 1 223 ? 46.017 17.233 -38.282 1.00 90.44 223 LYS A N 1
ATOM 1703 C CA . LYS A 1 223 ? 46.840 18.435 -38.058 1.00 90.44 223 LYS A CA 1
ATOM 1704 C C . LYS A 1 223 ? 48.306 18.186 -38.393 1.00 90.44 223 LYS A C 1
ATOM 1706 O O . LYS A 1 223 ? 48.949 19.075 -38.949 1.00 90.44 223 LYS A O 1
ATOM 1711 N N . GLU A 1 224 ? 48.835 17.025 -38.028 1.00 91.50 224 GLU A N 1
ATOM 1712 C CA . GLU A 1 224 ? 50.224 16.658 -38.293 1.00 91.50 224 GLU A CA 1
ATOM 1713 C C . GLU A 1 224 ? 50.467 16.425 -39.789 1.00 91.50 224 GLU A C 1
ATOM 1715 O O . GLU A 1 224 ? 51.430 16.953 -40.347 1.00 91.50 224 GLU A O 1
ATOM 1720 N N . GLU A 1 225 ? 49.549 15.734 -40.462 1.00 91.38 225 GLU A N 1
ATOM 1721 C CA . GLU A 1 225 ? 49.591 15.506 -41.906 1.00 91.38 225 GLU A CA 1
ATOM 1722 C C . GLU A 1 225 ? 49.504 16.823 -42.690 1.00 91.38 225 GLU A C 1
ATOM 1724 O O . GLU A 1 225 ? 50.358 17.105 -43.532 1.00 91.38 225 GLU A O 1
ATOM 1729 N N . ASN A 1 226 ? 48.553 17.699 -42.339 1.00 89.06 226 ASN A N 1
ATOM 1730 C CA . ASN A 1 226 ? 48.460 19.035 -42.935 1.00 89.06 226 ASN A CA 1
ATOM 1731 C C . ASN A 1 226 ? 49.720 19.876 -42.683 1.00 89.06 226 ASN A C 1
ATOM 1733 O O . ASN A 1 226 ? 50.124 20.652 -43.550 1.00 89.06 226 ASN A O 1
ATOM 1737 N N . ARG A 1 227 ? 50.359 19.741 -41.513 1.00 92.62 227 ARG A N 1
ATOM 1738 C CA . ARG A 1 227 ? 51.619 20.439 -41.221 1.00 92.62 227 ARG A CA 1
ATOM 1739 C C . ARG A 1 227 ? 52.743 19.961 -42.140 1.00 92.62 227 ARG A C 1
ATOM 1741 O O . ARG A 1 227 ? 53.433 20.811 -42.696 1.00 92.62 227 ARG A O 1
ATOM 1748 N N . LYS A 1 228 ? 52.898 18.646 -42.331 1.00 90.88 228 LYS A N 1
ATOM 1749 C CA . LYS A 1 228 ? 53.896 18.081 -43.258 1.00 90.88 228 LYS A CA 1
ATOM 1750 C C . LYS A 1 228 ? 53.657 18.544 -44.692 1.00 90.88 228 LYS A C 1
ATOM 1752 O O . LYS A 1 228 ? 54.570 19.076 -45.308 1.00 90.88 228 LYS A O 1
ATOM 1757 N N . LEU A 1 229 ? 52.415 18.464 -45.172 1.00 90.44 229 LEU A N 1
ATOM 1758 C CA . LEU A 1 229 ? 52.037 18.954 -46.502 1.00 90.44 229 LEU A CA 1
ATOM 1759 C C . LEU A 1 229 ? 52.391 20.435 -46.703 1.00 90.44 229 LEU A C 1
ATOM 1761 O O . LEU A 1 229 ? 52.909 20.812 -47.755 1.00 90.44 229 LEU A O 1
ATOM 1765 N N . LEU A 1 230 ? 52.145 21.284 -45.700 1.00 86.81 230 LEU A N 1
ATOM 1766 C CA . LEU A 1 230 ? 52.514 22.702 -45.750 1.00 86.81 230 LEU A CA 1
ATOM 1767 C C . LEU A 1 230 ? 54.033 22.912 -45.787 1.00 86.81 230 LEU A C 1
ATOM 1769 O O . LEU A 1 230 ? 54.502 23.795 -46.509 1.00 86.81 230 LEU A O 1
ATOM 1773 N N . GLU A 1 231 ? 54.801 22.139 -45.019 1.00 90.00 231 GLU A N 1
ATOM 1774 C CA . GLU A 1 231 ? 56.267 22.197 -45.036 1.00 90.00 231 GLU A CA 1
ATOM 1775 C C . GLU A 1 231 ? 56.837 21.736 -46.380 1.00 90.00 231 GLU A C 1
ATOM 1777 O O . GLU A 1 231 ? 57.650 22.457 -46.964 1.00 90.00 231 GLU A O 1
ATOM 1782 N N . ASP A 1 232 ? 56.350 20.618 -46.915 1.00 90.31 232 ASP A N 1
ATOM 1783 C CA . ASP A 1 232 ? 56.759 20.082 -48.215 1.00 90.31 232 ASP A CA 1
ATOM 1784 C C . ASP A 1 232 ? 56.432 21.064 -49.346 1.00 90.31 232 ASP A C 1
ATOM 1786 O O . ASP A 1 232 ? 57.300 21.404 -50.150 1.00 90.31 232 ASP A O 1
ATOM 1790 N N . THR A 1 233 ? 55.217 21.624 -49.356 1.00 85.56 233 THR A N 1
ATOM 1791 C CA . THR A 1 233 ? 54.801 22.629 -50.352 1.00 85.56 233 THR A CA 1
ATOM 1792 C C . THR A 1 233 ? 55.652 23.898 -50.260 1.00 85.56 233 THR A C 1
ATOM 1794 O O . THR A 1 233 ? 56.033 24.487 -51.273 1.00 85.56 233 THR A O 1
ATOM 1797 N N . LYS A 1 234 ? 55.993 24.335 -49.040 1.00 88.38 234 LYS A N 1
ATOM 1798 C CA . LYS A 1 234 ? 56.850 25.508 -48.816 1.00 88.38 234 LYS A CA 1
ATOM 1799 C C . LYS A 1 234 ? 58.286 25.263 -49.275 1.00 88.38 234 LYS A C 1
ATOM 1801 O O . LYS A 1 234 ? 58.917 26.196 -49.776 1.00 88.38 234 LYS A O 1
ATOM 1806 N N . ASN A 1 235 ? 58.808 24.054 -49.087 1.00 87.69 235 ASN A N 1
ATOM 1807 C CA . ASN A 1 235 ? 60.144 23.676 -49.540 1.00 87.69 235 ASN A CA 1
ATOM 1808 C C . ASN A 1 235 ? 60.192 23.562 -51.068 1.00 87.69 235 ASN A C 1
ATOM 1810 O O . ASN A 1 235 ? 61.030 24.223 -51.677 1.00 87.69 235 ASN A O 1
ATOM 1814 N N . ALA A 1 236 ? 59.225 22.879 -51.685 1.00 86.88 236 ALA A N 1
ATOM 1815 C CA . ALA A 1 236 ? 59.094 22.806 -53.140 1.00 86.88 236 ALA A CA 1
ATOM 1816 C C . ALA A 1 236 ? 58.996 24.204 -53.779 1.00 86.88 236 ALA A C 1
ATOM 1818 O O . ALA A 1 236 ? 59.728 24.520 -54.713 1.00 86.88 236 ALA A O 1
ATOM 1819 N N . GLY A 1 237 ? 58.180 25.101 -53.210 1.00 85.31 237 GLY A N 1
ATOM 1820 C CA . GLY A 1 237 ? 58.071 26.479 -53.698 1.00 85.31 237 GLY A CA 1
ATOM 1821 C C . GLY A 1 237 ? 59.361 27.302 -53.548 1.00 85.31 237 GLY A C 1
ATOM 1822 O O . GLY A 1 237 ? 59.615 28.211 -54.342 1.00 85.31 237 GLY A O 1
ATOM 1823 N N . LYS A 1 238 ? 60.209 27.008 -52.550 1.00 88.44 238 LYS A N 1
ATOM 1824 C CA . LYS A 1 238 ? 61.544 27.627 -52.434 1.00 88.44 238 LYS A CA 1
ATOM 1825 C C . LYS A 1 238 ? 62.494 27.106 -53.506 1.00 88.44 238 LYS A C 1
ATOM 1827 O O . LYS A 1 238 ? 63.182 27.917 -54.122 1.00 88.44 238 LYS A O 1
ATOM 1832 N N . GLU A 1 239 ? 62.522 25.795 -53.720 1.00 88.00 239 GLU A N 1
ATOM 1833 C CA . GLU A 1 239 ? 63.360 25.148 -54.735 1.00 88.00 239 GLU A CA 1
ATOM 1834 C C . GLU A 1 239 ? 63.003 25.640 -56.141 1.00 88.00 239 GLU A C 1
ATOM 1836 O O . GLU A 1 239 ? 63.884 26.035 -56.905 1.00 88.00 239 GLU A O 1
ATOM 1841 N N . GLU A 1 240 ? 61.710 25.731 -56.449 1.00 85.50 240 GLU A N 1
ATOM 1842 C CA . GLU A 1 240 ? 61.213 26.252 -57.722 1.00 85.50 240 GLU A CA 1
ATOM 1843 C C . GLU A 1 240 ? 61.602 27.726 -57.916 1.00 85.50 240 GLU A C 1
ATOM 1845 O O . GLU A 1 240 ? 62.118 28.115 -58.967 1.00 85.50 240 GLU A O 1
ATOM 1850 N N . LYS A 1 241 ? 61.465 28.556 -56.872 1.00 83.94 241 LYS A N 1
ATOM 1851 C CA . LYS A 1 241 ? 61.894 29.962 -56.911 1.00 83.94 241 LYS A CA 1
ATOM 1852 C C . LYS A 1 241 ? 63.406 30.110 -57.110 1.00 83.94 241 LYS A C 1
ATOM 1854 O O . LYS A 1 241 ? 63.838 31.026 -57.814 1.00 83.94 241 LYS A O 1
ATOM 1859 N N . GLU A 1 242 ? 64.220 29.248 -56.503 1.00 86.25 242 GLU A N 1
ATOM 1860 C CA . GLU A 1 242 ? 65.668 29.231 -56.735 1.00 86.25 242 GLU A CA 1
ATOM 1861 C C . GLU A 1 242 ? 66.026 28.767 -58.150 1.00 86.25 242 GLU A C 1
ATOM 1863 O O . GLU A 1 242 ? 66.905 29.368 -58.770 1.00 86.25 242 GLU A O 1
ATOM 1868 N N . ALA A 1 243 ? 65.332 27.764 -58.692 1.00 84.06 243 ALA A N 1
ATOM 1869 C CA . ALA A 1 243 ? 65.530 27.286 -60.059 1.00 84.06 243 ALA A CA 1
ATOM 1870 C C . ALA A 1 243 ? 65.170 28.359 -61.104 1.00 84.06 243 ALA A C 1
ATOM 1872 O O . ALA A 1 243 ? 65.947 28.611 -62.031 1.00 84.06 243 ALA A O 1
ATOM 1873 N N . ILE A 1 244 ? 64.051 29.067 -60.914 1.00 84.69 244 ILE A N 1
ATOM 1874 C CA . ILE A 1 244 ? 63.651 30.209 -61.755 1.00 84.69 244 ILE A CA 1
ATOM 1875 C C . ILE A 1 244 ? 64.678 31.344 -61.645 1.00 84.69 244 ILE A C 1
ATOM 1877 O O . ILE A 1 244 ? 65.045 31.972 -62.638 1.00 84.69 244 ILE A O 1
ATOM 1881 N N . ARG A 1 245 ? 65.198 31.612 -60.440 1.00 85.88 245 ARG A N 1
ATOM 1882 C CA . ARG A 1 245 ? 66.229 32.639 -60.250 1.00 85.88 245 ARG A CA 1
ATOM 1883 C C . ARG A 1 245 ? 67.536 32.274 -60.956 1.00 85.88 245 ARG A C 1
ATOM 1885 O O . ARG A 1 245 ? 68.130 33.155 -61.569 1.00 85.8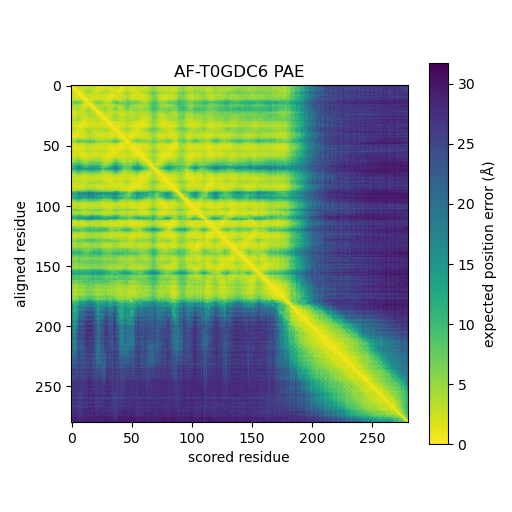8 245 ARG A O 1
ATOM 1892 N N . LYS A 1 246 ? 67.987 31.018 -60.870 1.00 83.81 246 LYS A N 1
ATOM 1893 C CA . LYS A 1 246 ? 69.207 30.538 -61.545 1.00 83.81 246 LYS A CA 1
ATOM 1894 C C . LYS A 1 246 ? 69.073 30.610 -63.064 1.00 83.81 246 LYS A C 1
ATOM 1896 O O . LYS A 1 246 ? 69.911 31.239 -63.700 1.00 83.81 246 LYS A O 1
ATOM 1901 N N . SER A 1 247 ? 67.988 30.076 -63.622 1.00 83.19 247 SER A N 1
ATOM 1902 C CA . SER A 1 247 ? 67.719 30.148 -65.068 1.00 83.19 247 SER A CA 1
ATOM 1903 C C . SER A 1 247 ? 67.626 31.592 -65.573 1.00 83.19 247 SER A C 1
ATOM 1905 O O . SER A 1 247 ? 68.242 31.926 -66.580 1.00 83.19 247 SER A O 1
ATOM 1907 N N . GLY A 1 248 ? 66.968 32.489 -64.832 1.00 83.06 248 GLY A N 1
ATOM 1908 C CA . GLY A 1 248 ? 66.919 33.912 -65.183 1.00 83.06 248 GLY A CA 1
ATOM 1909 C C . GLY A 1 248 ? 68.275 34.635 -65.109 1.00 83.06 248 GLY A C 1
ATOM 1910 O O . GLY A 1 248 ? 68.484 35.618 -65.821 1.00 83.06 248 GLY A O 1
ATOM 1911 N N . VAL A 1 249 ? 69.209 34.182 -64.262 1.00 83.50 249 VAL A N 1
ATOM 1912 C CA . VAL A 1 249 ? 70.593 34.696 -64.234 1.00 83.50 249 VAL A CA 1
ATOM 1913 C C . VAL A 1 249 ? 71.381 34.177 -65.438 1.00 83.50 249 VAL A C 1
ATOM 1915 O O . VAL A 1 249 ? 72.015 34.980 -66.120 1.00 83.50 249 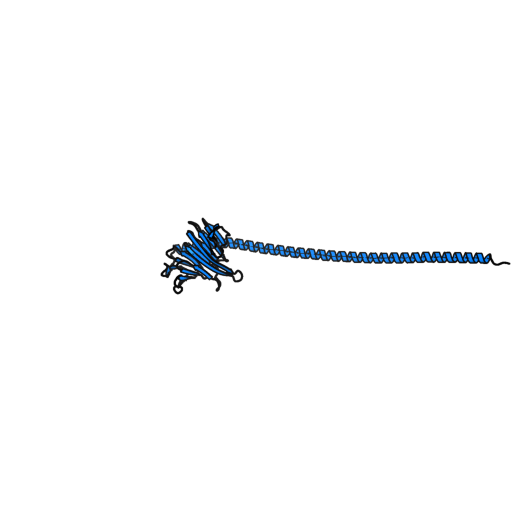VAL A O 1
ATOM 1918 N N . GLU A 1 250 ? 71.281 32.884 -65.751 1.00 80.94 250 GLU A N 1
ATOM 1919 C CA . GLU A 1 250 ? 71.926 32.278 -66.927 1.00 80.94 250 GLU A CA 1
ATOM 1920 C C . GLU A 1 250 ? 71.440 32.906 -68.241 1.00 80.94 250 GLU A C 1
ATOM 1922 O O . GLU A 1 250 ? 72.230 33.175 -69.145 1.00 80.94 250 GLU A O 1
ATOM 1927 N N . GLU A 1 251 ? 70.141 33.183 -68.354 1.00 81.00 251 GLU A N 1
ATOM 1928 C CA . GLU A 1 251 ? 69.561 33.818 -69.536 1.00 81.00 251 GLU A CA 1
ATOM 1929 C C . GLU A 1 251 ? 70.035 35.271 -69.685 1.00 81.00 251 GLU A C 1
ATOM 1931 O O . GLU A 1 251 ? 70.407 35.693 -70.781 1.00 81.00 251 GLU A O 1
ATOM 1936 N N . LYS A 1 252 ? 70.149 36.020 -68.577 1.00 78.56 252 LYS A N 1
ATOM 1937 C CA . LYS A 1 252 ? 70.756 37.363 -68.583 1.00 78.56 252 LYS A CA 1
ATOM 1938 C C . LYS A 1 252 ? 72.228 37.345 -68.993 1.00 78.56 252 LYS A C 1
ATOM 1940 O O . LYS A 1 252 ? 72.649 38.248 -69.715 1.00 78.56 252 LYS A O 1
ATOM 1945 N N . GLU A 1 253 ? 73.007 36.358 -68.554 1.00 79.81 253 GLU A N 1
ATOM 1946 C CA . GLU A 1 253 ? 74.411 36.215 -68.962 1.00 79.81 253 GLU A CA 1
ATOM 1947 C C . GLU A 1 253 ? 74.546 35.888 -70.453 1.00 79.81 253 GLU A C 1
ATOM 1949 O O . GLU A 1 253 ? 75.349 36.525 -71.135 1.00 79.81 253 GLU A O 1
ATOM 1954 N N . LYS A 1 254 ? 73.710 34.986 -70.988 1.00 80.06 254 LYS A N 1
ATOM 1955 C CA . LYS A 1 254 ? 73.673 34.665 -72.429 1.00 80.06 254 LYS A CA 1
ATOM 1956 C C . LYS A 1 254 ? 73.292 35.869 -73.288 1.00 80.06 254 LYS A C 1
ATOM 1958 O O . LYS A 1 254 ? 73.910 36.114 -74.324 1.00 80.06 254 LYS A O 1
ATOM 1963 N N . VAL A 1 255 ? 72.291 36.642 -72.861 1.00 82.38 255 VAL A N 1
ATOM 1964 C CA . VAL A 1 255 ? 71.893 37.874 -73.561 1.00 82.38 255 VAL A CA 1
ATOM 1965 C C . VAL A 1 255 ? 73.027 38.896 -73.524 1.00 82.38 255 VAL A C 1
ATOM 1967 O O . VAL A 1 255 ? 73.337 39.500 -74.548 1.00 82.38 255 VAL A O 1
ATOM 1970 N N . LYS A 1 256 ? 73.692 39.060 -72.373 1.00 81.81 256 LYS A N 1
ATOM 1971 C CA . LYS A 1 256 ? 74.815 39.990 -72.233 1.00 81.81 256 LYS A CA 1
ATOM 1972 C C . LYS A 1 256 ? 76.004 39.600 -73.116 1.00 81.81 256 LYS A C 1
ATOM 1974 O O . LYS A 1 256 ? 76.524 40.476 -73.798 1.00 81.81 256 LYS A O 1
ATOM 1979 N N . SER A 1 257 ? 76.382 38.318 -73.168 1.00 81.12 257 SER A N 1
ATOM 1980 C CA . SER A 1 257 ? 77.466 37.869 -74.055 1.00 81.12 257 SER A CA 1
ATOM 1981 C C . SER A 1 257 ? 77.120 38.118 -75.523 1.00 81.12 257 SER A C 1
ATOM 1983 O O . SER A 1 257 ? 77.926 38.679 -76.252 1.00 81.12 257 SER A O 1
ATOM 1985 N N . SER A 1 258 ? 75.883 37.811 -75.927 1.00 81.00 258 SER A N 1
ATOM 1986 C CA . SER A 1 258 ? 75.410 38.032 -77.299 1.00 81.00 258 SER A CA 1
ATOM 1987 C C . SER A 1 258 ? 75.428 39.519 -77.683 1.00 81.00 258 SER A C 1
ATOM 1989 O O . SER A 1 258 ? 75.760 39.870 -78.814 1.00 81.00 258 SER A O 1
ATOM 1991 N N . MET A 1 259 ? 75.093 40.414 -76.745 1.00 78.31 259 MET A N 1
ATOM 1992 C CA . MET A 1 259 ? 75.188 41.864 -76.951 1.00 78.31 259 MET A CA 1
ATOM 1993 C C . MET A 1 259 ? 76.639 42.351 -77.028 1.00 78.31 259 MET A C 1
ATOM 1995 O O . MET A 1 259 ? 76.935 43.223 -77.846 1.00 78.31 259 MET A O 1
ATOM 1999 N N . ASP A 1 260 ? 77.532 41.818 -76.192 1.00 82.94 260 ASP A N 1
ATOM 2000 C CA . ASP A 1 260 ? 78.958 42.158 -76.212 1.00 82.94 260 ASP A CA 1
ATOM 2001 C C . ASP A 1 260 ? 79.623 41.690 -77.521 1.00 82.94 260 ASP A C 1
ATOM 2003 O O . ASP A 1 260 ? 80.370 42.460 -78.132 1.00 82.94 260 ASP A O 1
ATOM 2007 N N . ASP A 1 261 ? 79.279 40.494 -78.009 1.00 83.38 261 ASP A N 1
ATOM 2008 C CA . ASP A 1 261 ? 79.720 39.968 -79.307 1.00 83.38 261 ASP A CA 1
ATOM 2009 C C . ASP A 1 261 ? 79.216 40.845 -80.463 1.00 83.38 261 ASP A C 1
ATOM 2011 O O . ASP A 1 261 ? 80.013 41.331 -81.269 1.00 83.38 261 ASP A O 1
ATOM 2015 N N . ALA A 1 262 ? 77.918 41.175 -80.483 1.00 81.12 262 ALA A N 1
ATOM 2016 C CA . ALA A 1 262 ? 77.340 42.060 -81.496 1.00 81.12 262 ALA A CA 1
ATOM 2017 C C . ALA A 1 262 ? 77.988 43.456 -81.503 1.00 81.12 262 ALA A C 1
ATOM 2019 O O . ALA A 1 262 ? 78.193 44.055 -82.560 1.00 81.12 262 ALA A O 1
ATOM 2020 N N . LYS A 1 263 ? 78.337 43.989 -80.326 1.00 80.38 263 LYS A N 1
ATOM 2021 C CA . LYS A 1 263 ? 79.012 45.287 -80.194 1.00 80.38 263 LYS A CA 1
ATOM 2022 C C . LYS A 1 263 ? 80.446 45.235 -80.725 1.00 80.38 263 LYS A C 1
ATOM 2024 O O . LYS A 1 263 ? 80.888 46.191 -81.364 1.00 80.38 263 LYS A O 1
ATOM 2029 N N . LYS A 1 264 ? 81.151 44.127 -80.489 1.00 80.88 264 LYS A N 1
ATOM 2030 C CA . LYS A 1 264 ? 82.507 43.880 -80.993 1.00 80.88 264 LYS A CA 1
ATOM 2031 C C . LYS A 1 264 ? 82.524 43.738 -82.516 1.00 80.88 264 LYS A C 1
ATOM 2033 O O . LYS A 1 264 ? 83.386 44.331 -83.165 1.00 80.88 264 LYS A O 1
ATOM 2038 N N . ASP A 1 265 ? 81.538 43.051 -83.085 1.00 81.75 265 ASP A N 1
ATOM 2039 C CA . ASP A 1 265 ? 81.360 42.941 -84.537 1.00 81.75 265 ASP A CA 1
ATOM 2040 C C . ASP A 1 265 ? 81.082 44.303 -85.183 1.00 81.75 265 ASP A C 1
ATOM 2042 O O . ASP A 1 265 ? 81.708 44.658 -86.184 1.00 81.75 265 ASP A O 1
ATOM 2046 N N . LEU A 1 266 ? 80.225 45.119 -84.564 1.00 77.00 266 LEU A N 1
ATOM 2047 C CA . LEU A 1 266 ? 79.953 46.492 -85.000 1.00 77.00 266 LEU A CA 1
ATOM 2048 C C . LEU A 1 266 ? 81.203 47.383 -84.947 1.00 77.00 266 LEU A C 1
ATOM 2050 O O . LEU A 1 266 ? 81.429 48.202 -85.840 1.00 77.00 266 LEU A O 1
ATOM 2054 N N . GLU A 1 267 ? 82.035 47.239 -83.913 1.00 76.88 267 GLU A N 1
ATOM 2055 C CA . GLU A 1 267 ? 83.282 47.997 -83.789 1.00 76.88 267 GLU A CA 1
ATOM 2056 C C . GLU A 1 267 ? 84.326 47.558 -84.827 1.00 76.88 267 GLU A C 1
ATOM 2058 O O . GLU A 1 267 ? 84.992 48.409 -85.423 1.00 76.88 267 GLU A O 1
ATOM 2063 N N . ASN A 1 268 ? 84.425 46.256 -85.104 1.00 76.44 268 ASN A N 1
ATOM 2064 C CA . ASN A 1 268 ? 85.276 45.711 -86.162 1.00 76.44 268 ASN A CA 1
ATOM 2065 C C . ASN A 1 268 ? 84.821 46.182 -87.551 1.00 76.44 268 ASN A C 1
ATOM 2067 O O . ASN A 1 268 ? 85.646 46.652 -88.337 1.00 76.44 268 ASN A O 1
ATOM 2071 N N . GLN A 1 269 ? 83.512 46.163 -87.829 1.00 77.69 269 GLN A N 1
ATOM 2072 C CA . GLN A 1 269 ? 82.952 46.747 -89.051 1.00 77.69 269 GLN A CA 1
ATOM 2073 C C . GLN A 1 269 ? 83.286 48.238 -89.152 1.00 77.69 269 GLN A C 1
ATOM 2075 O O . GLN A 1 269 ? 83.764 48.697 -90.189 1.00 77.69 269 GLN A O 1
ATOM 2080 N N . ARG A 1 270 ? 83.132 48.999 -88.062 1.00 73.12 270 ARG A N 1
ATOM 2081 C CA . ARG A 1 270 ? 83.462 50.430 -88.031 1.00 73.12 270 ARG A CA 1
ATOM 2082 C C . ARG A 1 270 ? 84.953 50.706 -88.253 1.00 73.12 270 ARG A C 1
ATOM 2084 O O . ARG A 1 270 ? 85.281 51.708 -88.887 1.00 73.12 270 ARG A O 1
ATOM 2091 N N . LYS A 1 271 ? 85.853 49.853 -87.752 1.00 72.62 271 LYS A N 1
ATOM 2092 C CA . LYS A 1 271 ? 87.300 49.939 -88.022 1.00 72.62 271 LYS A CA 1
ATOM 2093 C C . LYS A 1 271 ? 87.611 49.630 -89.487 1.00 72.62 271 LYS A C 1
ATOM 2095 O O . LYS A 1 271 ? 88.287 50.440 -90.109 1.00 72.62 271 LYS A O 1
ATOM 2100 N N . SER A 1 272 ? 87.028 48.574 -90.059 1.00 68.50 272 SER A N 1
ATOM 2101 C CA . SER A 1 272 ? 87.207 48.231 -91.482 1.00 68.50 272 SER A CA 1
ATOM 2102 C C . SER A 1 272 ? 86.707 49.330 -92.434 1.00 68.50 272 SER A C 1
ATOM 2104 O O . SER A 1 272 ? 87.367 49.658 -93.416 1.00 68.50 272 SER A O 1
ATOM 2106 N N . LEU A 1 273 ? 85.589 49.982 -92.091 1.00 64.06 273 LEU A N 1
ATOM 2107 C CA . LEU A 1 273 ? 85.041 51.115 -92.839 1.00 64.06 273 LEU A CA 1
ATOM 2108 C C . LEU A 1 273 ? 85.908 52.376 -92.712 1.00 64.06 273 LEU A C 1
ATOM 2110 O O . LEU A 1 273 ? 85.978 53.162 -93.651 1.00 64.06 273 LEU A O 1
ATOM 2114 N N . LYS A 1 274 ? 86.586 52.581 -91.574 1.00 62.34 274 LYS A N 1
ATOM 2115 C CA . LYS A 1 274 ? 87.556 53.677 -91.404 1.00 62.34 274 LYS A CA 1
ATOM 2116 C C . LYS A 1 274 ? 88.867 53.423 -92.148 1.00 62.34 274 LYS A C 1
ATOM 2118 O O . LYS A 1 274 ? 89.447 54.373 -92.660 1.00 62.34 274 LYS A O 1
ATOM 2123 N N . GLU A 1 275 ? 89.315 52.174 -92.228 1.00 60.38 275 GLU A N 1
ATOM 2124 C CA . GLU A 1 275 ? 90.521 51.774 -92.966 1.00 60.38 275 GLU A CA 1
ATOM 2125 C C . GLU A 1 275 ? 90.323 51.886 -94.488 1.00 60.38 275 GLU A C 1
ATOM 2127 O O . GLU A 1 275 ? 91.246 52.249 -95.209 1.00 60.38 275 GLU A O 1
ATOM 2132 N N . GLN A 1 276 ? 89.089 51.698 -94.970 1.00 58.97 276 GLN A N 1
ATOM 2133 C CA . GLN A 1 276 ? 88.687 52.012 -96.349 1.00 58.97 276 GLN A CA 1
ATOM 2134 C C . GLN A 1 276 ? 88.528 53.520 -96.627 1.00 58.97 276 GLN A C 1
ATOM 2136 O O . GLN A 1 276 ? 88.399 53.908 -97.787 1.00 58.97 276 GLN A O 1
ATOM 2141 N N . ALA A 1 277 ? 88.530 54.371 -95.594 1.00 55.00 277 ALA A N 1
ATOM 2142 C CA . ALA A 1 277 ? 88.177 55.788 -95.694 1.00 55.00 277 ALA A CA 1
ATOM 2143 C C . ALA A 1 277 ? 89.323 56.776 -95.394 1.00 55.00 277 ALA A C 1
ATOM 2145 O O . ALA A 1 277 ? 89.045 57.971 -95.275 1.00 55.00 277 ALA A O 1
ATOM 2146 N N . LEU A 1 278 ? 90.592 56.345 -95.307 1.00 43.97 278 LEU A N 1
ATOM 2147 C CA . LEU A 1 278 ? 91.730 57.280 -95.322 1.00 43.97 278 LEU A CA 1
ATOM 2148 C C . LEU A 1 278 ? 92.578 57.168 -96.614 1.00 43.97 278 LEU A C 1
ATOM 2150 O O . LEU A 1 278 ? 93.021 56.072 -96.952 1.00 43.97 278 LEU A O 1
ATOM 2154 N N . PRO A 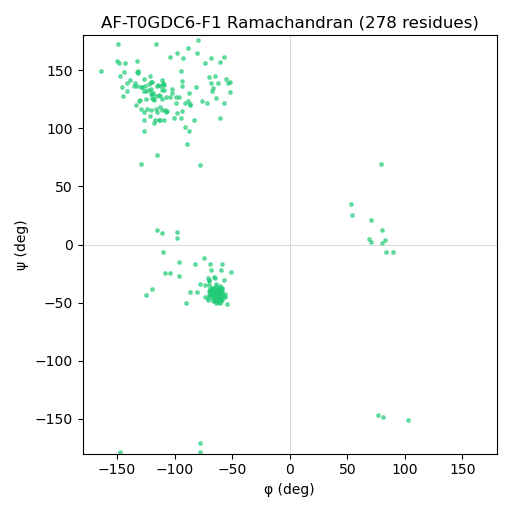1 279 ? 92.792 58.288 -97.341 1.00 49.34 279 PRO A N 1
ATOM 2155 C CA . PRO A 1 279 ? 93.470 58.344 -98.640 1.00 49.34 279 PRO A CA 1
ATOM 2156 C C . PRO A 1 279 ? 95.011 58.328 -98.558 1.00 49.34 279 PRO A C 1
ATOM 2158 O O . PRO A 1 279 ? 95.589 58.576 -97.501 1.00 49.34 279 PRO A O 1
ATOM 2161 N N . LYS A 1 280 ? 95.632 58.049 -99.718 1.00 47.53 280 LYS A N 1
ATOM 2162 C CA . LYS A 1 280 ? 97.050 58.295 -100.053 1.00 47.53 280 LYS A CA 1
ATOM 2163 C C . LYS A 1 280 ? 97.484 59.735 -99.789 1.00 47.53 280 LYS A C 1
ATOM 2165 O O . LYS A 1 280 ? 96.647 60.638 -100.009 1.00 47.53 280 LYS A O 1
#

Nearest PDB structures (foldseek):
  6ovm-assembly1_R  TM=8.772E-01  e=5.770E-08  Pseudomonas capeferrum
  4m0h-assembly2_B  TM=8.294E-01  e=3.994E-08  Parabacteroides distasonis ATCC 8503
  4m0n-assembly1_A  TM=8.287E-01  e=8.335E-08  Parabacteroides distasonis ATCC 8503
  5ix9-assembly1_A  TM=9.077E-01  e=3.243E-02  Marinomonas primoryensis

Radius of gyration: 48.33 Å; Cα contacts (8 Å, |Δi|>4): 505; chains: 1; bounding box: 118×75×125 Å

Organism: NCBI:txid1049789

Solvent-accessible surface area (backbone atoms only — not comparable to full-atom values): 14192 Å² total; per-residue (Å²): 57,27,72,41,67,41,73,48,42,41,26,24,42,73,86,64,53,79,44,80,46,43,67,74,37,74,76,53,59,48,17,34,39,38,24,33,76,90,8,35,37,32,34,40,81,52,92,54,31,38,37,37,38,34,40,56,16,37,41,32,29,68,38,63,49,72,42,84,89,81,66,33,40,40,37,36,33,37,40,73,29,25,36,37,41,35,38,30,77,45,77,56,47,97,84,32,42,41,34,42,34,39,90,43,33,34,38,41,46,66,34,27,34,34,35,46,33,27,76,85,61,41,37,38,41,37,25,69,35,49,45,36,37,41,25,36,58,89,43,81,87,48,64,48,74,33,42,50,52,21,24,36,40,29,63,66,83,53,82,43,79,48,71,54,49,72,68,57,49,52,51,50,51,50,53,55,50,54,50,46,56,56,50,49,56,51,47,51,52,50,52,50,53,52,48,53,50,52,53,52,50,50,51,52,52,50,50,50,52,53,48,52,49,52,53,48,52,51,54,50,49,54,50,51,51,52,49,50,53,52,50,52,51,53,48,53,55,49,53,51,52,50,50,53,51,50,52,56,49,55,50,51,50,52,51,48,51,53,50,53,52,53,51,50,53,52,50,51,51,53,48,54,55,49,66,75,66,64,83,135

Sequence (280 aa):
MITFVKGTVKLFDKVGKEKPGAVNAFLLPEDRIETGKDSYADLQLADGVVIRIKENTVLAMKKIFVDSKNGEIFADLNLNKGKIFSKVATKLSKTSQFNVTTPTVVASVRGTDFQVEENGKAANTLVSNGSVSVTDADDPNKQVVAEAGKKVSSDGKELTEGELSDAERQELENDSATIQSITEEQRAKIQEILKDFQENKALILQGLEDQKQRNKDLIEGAKEENRKLLEDTKNAGKEEKEAIRKSGVEEKEKVKSSMDDAKKDLENQRKSLKEQALPK

Foldseek 3Di:
DWQDKDDAKWKAAQVRDIDGPDHPDDDAAFIKMAAAPPIWIWDDQDQQKIKIFDHGWIKTFNDWDADPVVRATETEMETAAAKMWIGRQDQHDPRHWHWYHYPFKIKTDGGFGWMWGDHPQKIKIATQAAKIWIATPVDRVQIDIAHHQKMWMDRNPHIDIDGDDPVRNVVSVVVNVVVVVSSVVVVVVVVVVVVVVVVVVVVVVVVVVVVVVVVVVVVVVVVVVVVVVVVVVVVVVVVVVVVVVVVVVVVVVVVVVVVVVVVVVVVVVVVVVVVVVDDD

Secondary structure (DSSP, 8-state):
-EEEEES-EEEE-TT--EEE--TTPPPPTT-EEEE-TT-EEEEEEETTEEEEE-TT-EEEEEEEEEETTTTEEEEEEEEEEEEEEEEE-S---TT-EEEEE-SSEEEEESS-EEEEEE-SS-EEEEEEESEEEEEESS-TT-EEEEETTEEEEE-SS-EEEEEPPHHHHHHHHHHHHHHHHHHHHHHHHHHHHHHHHHHHHHHHHHHHHHHHHHHHHHHHHHHHHHHHHHHHHHHHHHHHHHHHHHHHHHHHHHHHHHHHHHHHHHHHHHHHHHHTT---

InterPro domains:
  IPR006860 FecR protein [PF04773] (31-132)